Protein AF-A0A7W8M8R1-F1 (afdb_monomer)

Structure (mmCIF, N/CA/C/O backbone):
data_AF-A0A7W8M8R1-F1
#
_entry.id   AF-A0A7W8M8R1-F1
#
loop_
_atom_site.group_PDB
_atom_site.id
_atom_site.type_symbol
_atom_site.label_atom_id
_atom_site.label_alt_id
_atom_site.label_comp_id
_atom_site.label_asym_id
_atom_site.label_entity_id
_atom_site.label_seq_id
_atom_site.pdbx_PDB_ins_code
_atom_site.Cartn_x
_atom_site.Cartn_y
_atom_site.Cartn_z
_atom_site.occupancy
_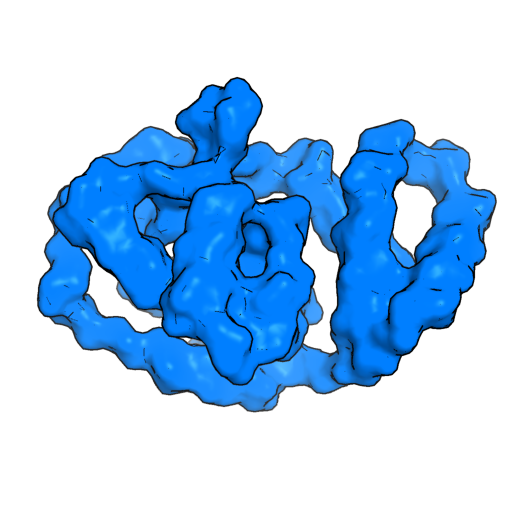atom_site.B_iso_or_equiv
_atom_site.auth_seq_id
_atom_site.auth_comp_id
_atom_site.auth_asym_id
_atom_site.auth_atom_id
_atom_site.pdbx_PDB_model_num
ATOM 1 N N . MET A 1 1 ? -7.120 -23.760 2.988 1.00 29.98 1 MET A N 1
ATOM 2 C CA . MET A 1 1 ? -5.743 -23.387 2.607 1.00 29.98 1 MET A CA 1
ATOM 3 C C . MET A 1 1 ? -5.848 -22.080 1.850 1.00 29.98 1 MET A C 1
ATOM 5 O O . MET A 1 1 ? -6.588 -22.079 0.869 1.00 29.98 1 MET A O 1
ATOM 9 N N . PRO A 1 2 ? -5.226 -20.982 2.303 1.00 41.56 2 PRO A N 1
ATOM 10 C CA . PRO A 1 2 ? -5.182 -19.770 1.498 1.00 41.56 2 PRO A CA 1
ATOM 11 C C . PRO A 1 2 ? -4.498 -20.107 0.166 1.00 41.56 2 PRO A C 1
ATOM 13 O O . PRO A 1 2 ? -3.511 -20.847 0.118 1.00 41.56 2 PRO A O 1
ATOM 16 N N . ASN A 1 3 ? -5.117 -19.688 -0.931 1.00 45.72 3 ASN A N 1
ATOM 17 C CA . ASN A 1 3 ? -4.716 -20.089 -2.273 1.00 45.72 3 ASN A CA 1
ATOM 18 C C . ASN A 1 3 ? -3.384 -19.392 -2.585 1.00 45.72 3 ASN A C 1
ATOM 20 O O . ASN A 1 3 ? -3.338 -18.167 -2.566 1.00 45.72 3 ASN A O 1
ATOM 24 N N . GLN A 1 4 ? -2.309 -20.119 -2.916 1.00 48.69 4 GLN A N 1
ATOM 25 C CA . GLN A 1 4 ? -1.002 -19.521 -3.272 1.00 48.69 4 GLN A CA 1
ATOM 26 C C . GLN A 1 4 ? -1.098 -18.452 -4.386 1.00 48.69 4 GLN A C 1
ATOM 28 O O . GLN A 1 4 ? -0.257 -17.561 -4.481 1.00 48.69 4 GLN A O 1
ATOM 33 N N . VAL A 1 5 ? -2.166 -18.501 -5.188 1.00 56.94 5 VAL A N 1
ATOM 34 C CA . VAL A 1 5 ? -2.516 -17.511 -6.217 1.00 56.94 5 VAL A CA 1
ATOM 35 C C . VAL A 1 5 ? -2.778 -16.109 -5.635 1.00 56.94 5 VAL A C 1
ATOM 37 O O . VAL A 1 5 ? -2.503 -15.119 -6.304 1.00 56.94 5 VAL A O 1
ATOM 40 N N . GLN A 1 6 ? -3.255 -15.989 -4.389 1.00 63.81 6 GLN A N 1
ATOM 41 C CA . GLN A 1 6 ? -3.570 -14.693 -3.762 1.00 63.81 6 GLN A CA 1
ATOM 42 C C . GLN A 1 6 ? -2.326 -13.839 -3.471 1.00 63.81 6 GLN A C 1
ATOM 44 O O . GLN A 1 6 ? -2.425 -12.617 -3.445 1.00 63.81 6 GLN A O 1
ATOM 49 N N . TYR A 1 7 ? -1.148 -14.454 -3.328 1.00 72.69 7 TYR A N 1
ATOM 50 C CA . TYR A 1 7 ? 0.078 -13.769 -2.897 1.00 72.69 7 TYR A CA 1
ATOM 51 C C . TYR A 1 7 ? 1.098 -13.538 -4.019 1.00 72.69 7 TYR A C 1
ATOM 53 O O . TYR A 1 7 ? 2.191 -13.040 -3.766 1.00 72.69 7 TYR A O 1
ATOM 61 N N . THR A 1 8 ? 0.773 -13.885 -5.271 1.00 75.25 8 THR A N 1
ATOM 62 C CA . THR A 1 8 ? 1.735 -13.867 -6.396 1.00 75.25 8 THR A CA 1
ATOM 63 C C . THR A 1 8 ? 2.380 -12.489 -6.630 1.00 75.25 8 THR A C 1
ATOM 65 O O . THR A 1 8 ? 3.555 -12.398 -7.003 1.00 75.25 8 THR A O 1
ATOM 68 N N . ASN A 1 9 ? 1.635 -11.417 -6.346 1.00 84.69 9 ASN A N 1
ATOM 69 C CA . ASN A 1 9 ? 2.072 -10.032 -6.539 1.00 84.69 9 ASN A CA 1
ATOM 70 C C . ASN A 1 9 ? 2.445 -9.317 -5.231 1.00 84.69 9 ASN A C 1
ATOM 72 O O . ASN A 1 9 ? 2.708 -8.118 -5.255 1.00 84.69 9 ASN A O 1
ATOM 76 N N . VAL A 1 10 ? 2.471 -10.031 -4.102 1.00 89.19 10 VAL A N 1
ATOM 77 C CA . VAL A 1 10 ? 2.831 -9.460 -2.800 1.00 89.19 10 VAL A CA 1
ATOM 78 C C . VAL A 1 10 ? 4.343 -9.504 -2.628 1.00 89.19 10 VAL A C 1
ATOM 80 O O . VAL A 1 10 ? 4.969 -10.553 -2.799 1.00 89.19 10 VAL A O 1
ATOM 83 N N . THR A 1 11 ? 4.941 -8.369 -2.272 1.00 90.81 11 THR A N 1
ATOM 84 C CA . THR A 1 11 ? 6.369 -8.285 -1.944 1.00 90.81 11 THR A CA 1
ATOM 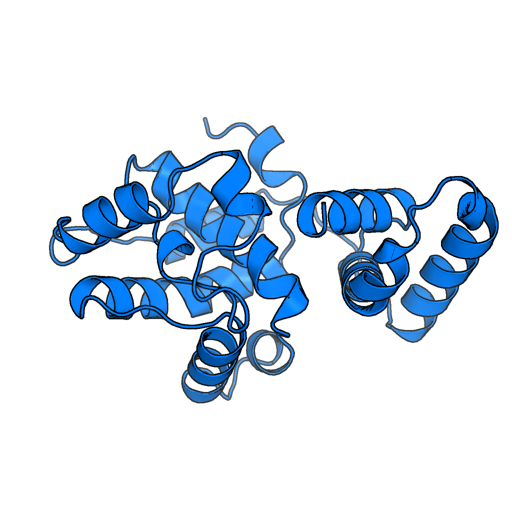85 C C . THR A 1 11 ? 6.596 -8.169 -0.445 1.00 90.81 11 THR A C 1
ATOM 87 O O . THR A 1 11 ? 5.694 -7.856 0.331 1.00 90.81 11 THR A O 1
ATOM 90 N N . LEU A 1 12 ? 7.844 -8.377 -0.018 1.00 90.06 12 LEU A N 1
ATOM 91 C CA . LEU A 1 12 ? 8.229 -8.176 1.379 1.00 90.06 12 LEU A CA 1
ATOM 92 C C . LEU A 1 12 ? 7.957 -6.734 1.844 1.00 90.06 12 LEU A C 1
ATOM 94 O O . LEU A 1 12 ? 7.547 -6.518 2.981 1.00 90.06 12 LEU A O 1
ATOM 98 N N . VAL A 1 13 ? 8.149 -5.751 0.958 1.00 90.75 13 VAL A N 1
ATOM 99 C CA . VAL A 1 13 ? 7.879 -4.336 1.254 1.00 90.75 13 VAL A CA 1
ATOM 100 C C . VAL A 1 13 ? 6.389 -4.108 1.501 1.00 90.75 13 VAL A C 1
ATOM 102 O O . VAL A 1 13 ? 6.043 -3.370 2.426 1.00 90.75 13 VAL A O 1
ATOM 105 N N . ASP A 1 14 ? 5.511 -4.764 0.735 1.00 91.81 14 ASP A N 1
ATOM 106 C CA . ASP A 1 14 ? 4.065 -4.678 0.953 1.00 91.81 14 ASP A CA 1
ATOM 107 C C . ASP A 1 14 ? 3.680 -5.170 2.342 1.00 91.81 14 ASP A C 1
ATOM 109 O O . ASP A 1 14 ? 2.991 -4.467 3.077 1.00 91.81 14 ASP A O 1
ATOM 113 N N . VAL A 1 15 ? 4.183 -6.344 2.724 1.00 92.38 15 VAL A N 1
ATOM 114 C CA . VAL A 1 15 ? 3.891 -6.963 4.021 1.00 92.38 15 VAL A CA 1
ATOM 115 C C . VAL A 1 15 ? 4.404 -6.097 5.175 1.00 92.38 15 VAL A C 1
ATOM 117 O O . VAL A 1 15 ? 3.679 -5.829 6.136 1.00 92.38 15 VAL A O 1
ATOM 120 N N . GLN A 1 16 ? 5.627 -5.578 5.056 1.00 92.00 16 GLN A N 1
ATOM 121 C CA . GLN A 1 16 ? 6.226 -4.717 6.075 1.00 92.00 16 GLN A CA 1
ATOM 122 C C . GLN A 1 16 ? 5.469 -3.397 6.243 1.00 92.00 16 GLN A C 1
ATOM 124 O O . GLN A 1 16 ? 5.284 -2.937 7.372 1.00 92.00 16 GLN A O 1
ATOM 129 N N . LEU A 1 17 ? 4.998 -2.789 5.154 1.00 93.38 17 LEU A N 1
ATOM 130 C CA . LEU A 1 17 ? 4.216 -1.554 5.225 1.00 93.38 17 LEU A CA 1
ATOM 131 C C . LEU A 1 17 ? 2.791 -1.804 5.707 1.00 93.38 17 LEU A C 1
ATOM 133 O O . LEU A 1 17 ? 2.299 -1.038 6.533 1.00 93.38 17 LEU A O 1
ATOM 137 N N . ALA A 1 18 ? 2.167 -2.906 5.300 1.00 93.44 18 ALA A N 1
ATOM 138 C CA . ALA A 1 18 ? 0.878 -3.327 5.831 1.00 93.44 18 ALA A CA 1
ATOM 139 C C . ALA A 1 18 ? 0.931 -3.525 7.355 1.00 93.44 18 ALA A C 1
ATOM 141 O O . ALA A 1 18 ? 0.020 -3.080 8.048 1.00 93.44 18 ALA A O 1
ATOM 142 N N . SER A 1 19 ? 2.031 -4.075 7.893 1.00 93.50 19 SER A N 1
ATOM 143 C CA . SER A 1 19 ? 2.247 -4.192 9.349 1.00 93.50 19 SER A CA 1
ATOM 144 C C . SER A 1 19 ? 2.270 -2.847 10.077 1.00 93.50 19 SER A C 1
ATOM 146 O O . SER A 1 19 ? 1.857 -2.762 11.230 1.00 93.50 19 SER A O 1
ATOM 148 N N . ALA A 1 20 ? 2.720 -1.784 9.408 1.00 94.44 20 ALA A N 1
ATOM 149 C CA . ALA A 1 20 ? 2.712 -0.433 9.956 1.00 94.44 20 ALA A CA 1
ATOM 150 C C . ALA A 1 20 ? 1.352 0.260 9.772 1.00 94.44 20 ALA A C 1
ATOM 152 O O . ALA A 1 20 ? 0.950 1.061 10.609 1.00 94.44 20 ALA A O 1
ATOM 153 N N . TYR A 1 21 ? 0.634 -0.026 8.685 1.00 95.00 21 TYR A N 1
ATOM 154 C CA . TYR A 1 21 ? -0.649 0.614 8.394 1.00 95.00 21 TYR A CA 1
ATOM 155 C C . TYR A 1 21 ? -1.814 -0.008 9.154 1.00 95.00 21 TYR A C 1
ATOM 157 O O . TYR A 1 21 ?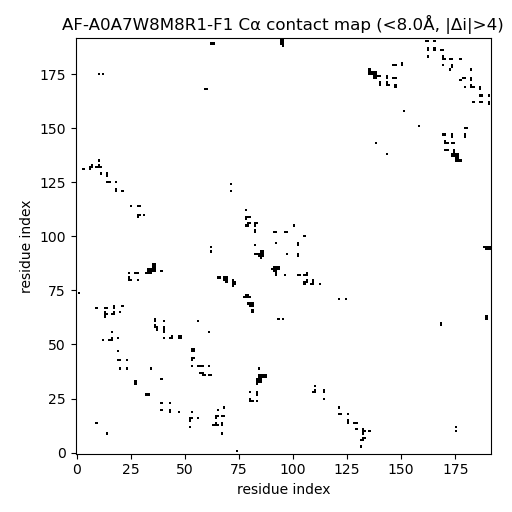 -2.707 0.722 9.572 1.00 95.00 21 TYR A O 1
ATOM 165 N N . TYR A 1 22 ? -1.811 -1.322 9.372 1.00 94.38 22 TYR A N 1
ATOM 166 C CA . TYR A 1 22 ? -2.936 -2.021 9.988 1.00 94.38 22 TYR A CA 1
ATOM 167 C C . TYR A 1 22 ? -3.348 -1.445 11.359 1.00 94.38 22 TYR A C 1
ATOM 169 O O . TYR A 1 22 ? -4.523 -1.100 11.511 1.00 94.38 22 TYR A O 1
ATOM 177 N N . PRO A 1 23 ? -2.436 -1.220 12.330 1.00 93.25 23 PRO A N 1
ATOM 178 C CA . PRO A 1 23 ? -2.812 -0.620 13.614 1.00 93.25 23 PRO A CA 1
ATOM 179 C C . PRO A 1 23 ? -3.398 0.791 13.469 1.00 93.25 23 PRO A C 1
ATOM 181 O O . PRO A 1 23 ? -4.326 1.156 14.190 1.00 93.25 23 PRO A O 1
ATOM 184 N N . LEU A 1 24 ? -2.897 1.571 12.506 1.00 95.12 24 LEU A N 1
ATOM 185 C CA . LEU A 1 24 ? -3.407 2.912 12.219 1.00 95.12 24 LEU A CA 1
ATOM 186 C C . LEU A 1 24 ? -4.823 2.855 11.641 1.00 95.12 24 LEU A C 1
ATOM 188 O O . LEU A 1 24 ? -5.662 3.667 12.010 1.00 95.12 24 LEU A O 1
ATOM 192 N N . LEU A 1 25 ? -5.109 1.892 10.764 1.00 95.44 25 LEU A N 1
ATOM 193 C CA . LEU A 1 25 ? -6.444 1.701 10.194 1.00 95.44 25 LEU A CA 1
ATOM 194 C C . LEU A 1 25 ? -7.463 1.270 11.255 1.00 95.44 25 LEU A C 1
ATOM 196 O O . LEU A 1 25 ? -8.585 1.768 11.252 1.00 95.44 25 LEU A O 1
ATOM 200 N N . ILE A 1 26 ? -7.068 0.403 12.190 1.00 94.50 26 ILE A N 1
ATOM 201 C CA . ILE A 1 26 ? -7.907 0.027 13.337 1.00 94.50 26 ILE A CA 1
ATOM 202 C C . ILE A 1 26 ? -8.247 1.253 14.188 1.00 94.50 26 ILE A C 1
ATOM 204 O O . ILE A 1 26 ? -9.398 1.435 14.586 1.00 94.50 26 ILE A O 1
ATOM 208 N N . ASP A 1 27 ? -7.260 2.109 14.456 1.00 94.12 27 ASP A N 1
ATOM 209 C CA . ASP A 1 27 ? -7.479 3.362 15.175 1.00 94.12 27 ASP A CA 1
ATOM 210 C C . ASP A 1 27 ? -8.452 4.291 14.430 1.00 94.12 27 ASP A C 1
ATOM 212 O O . ASP A 1 27 ? -9.387 4.817 15.034 1.00 94.12 27 ASP A O 1
ATOM 216 N N . LEU A 1 28 ? -8.297 4.437 13.110 1.00 95.88 28 LEU A N 1
ATOM 217 C CA . LEU A 1 28 ? -9.222 5.220 12.286 1.00 95.88 28 LEU A CA 1
ATOM 218 C C . LEU A 1 28 ? -10.649 4.669 12.326 1.00 95.88 28 LEU A C 1
ATOM 220 O O . LEU A 1 28 ? -11.594 5.449 12.442 1.00 95.88 28 LEU A O 1
ATOM 224 N N . ALA A 1 29 ? -10.808 3.346 12.269 1.00 95.75 29 ALA A N 1
ATOM 225 C CA . ALA A 1 29 ? -12.110 2.697 12.325 1.00 95.75 29 ALA A CA 1
ATOM 226 C C . ALA A 1 29 ? -12.818 2.966 13.661 1.00 95.75 29 ALA A C 1
ATOM 228 O O . ALA A 1 29 ? -13.980 3.374 13.676 1.00 95.75 29 ALA A O 1
ATOM 229 N N . LYS A 1 30 ? -12.090 2.837 14.780 1.00 93.69 30 LYS A N 1
ATOM 230 C CA . LYS A 1 30 ? -12.605 3.113 16.134 1.00 93.69 30 LYS A CA 1
ATOM 231 C C . LYS A 1 30 ? -13.062 4.561 16.313 1.00 93.69 30 LYS A C 1
ATOM 233 O O . LYS A 1 30 ? -14.053 4.805 16.996 1.00 93.69 30 LYS A O 1
ATOM 238 N N . HIS A 1 31 ? -12.370 5.509 15.684 1.00 94.94 31 HIS A N 1
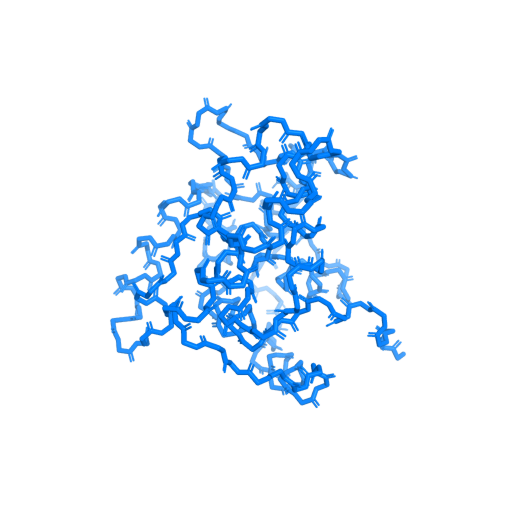ATOM 239 C CA . HIS A 1 31 ? -12.678 6.939 15.779 1.00 94.94 31 HIS A CA 1
ATOM 240 C C . HIS A 1 31 ? -13.536 7.473 14.623 1.00 94.94 31 HIS A C 1
ATOM 242 O O . HIS A 1 31 ? -13.823 8.666 14.572 1.00 94.94 31 HIS A O 1
ATOM 248 N N . LYS A 1 32 ? -13.970 6.603 13.705 1.00 95.19 32 LYS A N 1
ATOM 249 C CA . LYS A 1 32 ? -14.790 6.950 12.536 1.00 95.19 32 LYS A CA 1
ATOM 250 C C . LYS A 1 32 ? -14.172 8.028 11.637 1.00 95.19 32 LYS A C 1
ATOM 252 O O . LYS A 1 32 ? -14.848 8.948 11.174 1.00 95.19 32 LYS A O 1
ATOM 257 N N . HIS A 1 33 ? -12.871 7.911 11.384 1.00 95.19 33 HIS A N 1
ATOM 258 C CA . HIS A 1 33 ? -12.113 8.846 10.555 1.00 95.19 33 HIS A CA 1
ATOM 259 C C . HIS A 1 33 ? -11.623 8.211 9.253 1.00 95.19 33 HIS A C 1
ATOM 261 O O . HIS A 1 33 ? -11.407 7.007 9.159 1.00 95.19 33 HIS A O 1
ATOM 267 N N . CYS A 1 34 ? -11.430 9.055 8.242 1.00 95.31 34 CYS A N 1
ATOM 268 C CA . CYS A 1 34 ? -10.769 8.707 6.987 1.00 95.31 34 CYS A CA 1
ATOM 269 C C . CYS A 1 34 ? -9.480 9.512 6.861 1.00 95.31 34 CYS A C 1
ATOM 271 O O . CYS A 1 34 ? -9.409 10.635 7.362 1.00 95.31 34 CYS A O 1
ATOM 273 N N . LEU A 1 35 ? -8.496 8.961 6.157 1.00 95.88 35 LEU A N 1
ATOM 274 C CA . LEU A 1 35 ? -7.273 9.670 5.788 1.00 95.88 35 LEU A CA 1
ATOM 275 C C . LEU A 1 35 ? -7.055 9.589 4.287 1.00 95.88 35 LEU A C 1
ATOM 277 O O . LEU A 1 35 ? -7.452 8.633 3.626 1.00 95.88 35 LEU A O 1
ATOM 281 N N . THR A 1 36 ? -6.352 10.567 3.742 1.00 94.38 36 THR A N 1
ATOM 282 C CA . THR A 1 36 ? -5.790 10.441 2.404 1.00 94.38 36 THR A CA 1
ATOM 283 C C . THR A 1 36 ? -4.586 9.500 2.394 1.00 94.38 36 THR A C 1
ATOM 285 O O . THR A 1 36 ? -3.920 9.302 3.413 1.00 94.38 36 THR A O 1
ATOM 288 N N . TYR A 1 37 ? -4.238 8.957 1.224 1.00 91.31 37 TYR A N 1
ATOM 289 C CA . TYR A 1 37 ? -3.017 8.150 1.062 1.00 91.31 37 TYR A CA 1
ATOM 290 C C . TYR A 1 37 ? -1.750 8.864 1.568 1.00 91.31 37 TYR A C 1
ATOM 292 O O . TYR A 1 37 ? -0.878 8.229 2.160 1.00 91.31 37 TYR A O 1
ATOM 300 N N . GLY A 1 38 ? -1.650 10.181 1.351 1.00 92.50 38 GLY A N 1
ATOM 301 C CA . GLY A 1 38 ? -0.535 10.992 1.845 1.00 92.50 38 GLY A CA 1
ATOM 302 C C . GLY A 1 38 ? -0.519 11.095 3.369 1.00 92.50 38 GLY A C 1
ATOM 303 O O . GLY A 1 38 ? 0.512 10.848 3.987 1.00 92.50 38 GLY A O 1
ATOM 304 N N . GLU A 1 39 ? -1.671 11.374 3.980 1.00 95.50 39 GLU A N 1
ATOM 305 C CA . GLU A 1 39 ? -1.797 11.485 5.439 1.00 95.50 39 GLU A CA 1
ATOM 306 C C . GLU A 1 39 ? -1.521 10.156 6.150 1.00 95.50 39 GLU A C 1
ATOM 308 O O . GLU A 1 39 ? -0.883 10.152 7.202 1.00 95.50 39 GLU A O 1
ATOM 313 N N . LEU A 1 40 ? -1.931 9.019 5.571 1.00 95.88 40 LEU A N 1
ATOM 314 C CA . LEU A 1 40 ? -1.583 7.700 6.105 1.00 95.88 40 LEU A CA 1
ATOM 315 C C . LEU A 1 40 ? -0.062 7.494 6.127 1.00 95.88 40 LEU A C 1
ATOM 317 O O . LEU A 1 40 ? 0.486 7.060 7.141 1.00 95.88 40 LEU A O 1
ATOM 321 N N . VAL A 1 41 ? 0.627 7.824 5.028 1.00 94.12 41 VAL A N 1
ATOM 322 C CA . VAL A 1 41 ? 2.092 7.714 4.943 1.00 94.12 41 VAL A CA 1
ATOM 323 C C . VAL A 1 41 ? 2.761 8.634 5.960 1.00 94.12 41 VAL A C 1
ATOM 325 O O . VAL A 1 41 ? 3.656 8.197 6.680 1.00 94.12 41 VAL A O 1
ATOM 328 N N . GLU A 1 42 ? 2.325 9.888 6.067 1.00 95.56 42 GLU A N 1
ATOM 329 C CA . GLU A 1 42 ? 2.865 10.835 7.046 1.00 95.56 42 GLU A CA 1
ATOM 330 C C . GLU A 1 42 ? 2.665 10.356 8.485 1.00 95.56 42 GLU A C 1
ATOM 332 O O . GLU A 1 42 ? 3.595 10.421 9.292 1.00 95.56 42 GLU A O 1
ATOM 337 N N . ARG A 1 43 ? 1.473 9.844 8.806 1.00 96.19 43 ARG A N 1
ATOM 338 C CA . ARG A 1 43 ? 1.165 9.301 10.130 1.00 96.19 43 ARG A CA 1
ATOM 339 C C . ARG A 1 43 ? 2.040 8.091 10.444 1.00 96.19 43 ARG A C 1
ATOM 341 O O . ARG A 1 43 ? 2.652 8.056 11.506 1.00 96.19 43 ARG A O 1
ATOM 348 N N . ALA A 1 44 ? 2.178 7.156 9.507 1.00 95.81 44 ALA A N 1
ATOM 349 C CA . ALA A 1 44 ? 3.040 5.991 9.681 1.00 95.81 44 ALA A CA 1
ATOM 350 C C . ALA A 1 44 ? 4.514 6.376 9.866 1.00 95.81 44 ALA A C 1
ATOM 352 O O . ALA A 1 44 ? 5.194 5.812 10.718 1.00 95.81 44 ALA A O 1
ATOM 353 N N . ARG A 1 45 ? 5.017 7.366 9.119 1.00 95.94 45 ARG A N 1
ATOM 354 C CA . ARG A 1 45 ? 6.394 7.854 9.284 1.00 95.94 45 ARG A CA 1
ATOM 355 C C . ARG A 1 45 ? 6.643 8.471 10.657 1.00 95.94 45 ARG A C 1
ATOM 357 O O . ARG A 1 45 ? 7.734 8.297 11.192 1.00 95.94 45 ARG A O 1
ATOM 364 N N . LYS A 1 46 ? 5.660 9.182 11.212 1.00 96.56 46 LYS A N 1
ATOM 365 C CA . LYS A 1 46 ? 5.744 9.752 12.566 1.00 96.56 46 LYS A CA 1
ATOM 366 C C . LYS A 1 46 ? 5.724 8.667 13.642 1.00 96.56 46 LYS A C 1
ATOM 368 O O . LYS A 1 46 ? 6.498 8.760 14.584 1.00 96.56 46 LYS A O 1
ATOM 373 N N . GLU A 1 47 ? 4.875 7.655 13.478 1.00 96.50 47 GLU A N 1
ATOM 374 C CA . GLU A 1 47 ? 4.734 6.551 14.438 1.00 96.50 47 GLU A CA 1
ATOM 375 C C . GLU A 1 47 ? 5.942 5.600 14.425 1.00 96.50 47 GLU A C 1
ATOM 377 O O . GLU A 1 47 ? 6.341 5.067 15.456 1.00 96.50 47 GLU A O 1
ATOM 382 N N . TYR A 1 48 ? 6.560 5.404 13.255 1.00 95.38 48 TYR A N 1
ATOM 383 C CA . TYR A 1 48 ? 7.657 4.455 13.062 1.00 95.38 48 TYR A CA 1
ATOM 384 C C . TYR A 1 48 ? 8.927 5.131 12.503 1.00 95.38 48 TYR A C 1
ATOM 386 O O . TYR A 1 48 ? 9.347 4.817 11.379 1.00 95.38 48 TYR A O 1
ATOM 394 N N . PRO A 1 49 ? 9.577 6.040 13.262 1.00 95.12 49 PRO A N 1
ATOM 395 C CA . PRO A 1 49 ? 10.773 6.758 12.807 1.00 95.12 49 PRO A CA 1
ATOM 396 C C . PRO A 1 49 ? 11.944 5.814 12.496 1.00 95.12 49 PRO A C 1
ATOM 398 O O . PRO A 1 49 ? 12.661 6.014 11.518 1.00 95.12 49 PRO A O 1
ATOM 401 N N . ASP A 1 50 ? 12.069 4.724 13.256 1.00 95.00 50 ASP A N 1
ATOM 402 C CA . ASP A 1 50 ? 13.190 3.782 13.164 1.00 95.00 50 ASP A CA 1
ATOM 403 C C . ASP A 1 50 ? 12.988 2.667 12.126 1.00 95.00 50 ASP A C 1
ATOM 405 O O . ASP A 1 50 ? 13.793 1.740 12.048 1.00 95.00 50 ASP A O 1
ATOM 409 N N . ARG A 1 51 ? 11.914 2.714 11.321 1.00 93.25 51 ARG A N 1
ATOM 410 C CA . ARG A 1 51 ? 11.640 1.723 10.265 1.00 93.25 51 ARG A CA 1
ATOM 411 C C . ARG A 1 51 ? 11.974 2.305 8.884 1.00 93.25 51 ARG A C 1
ATOM 413 O O . ARG A 1 51 ? 11.129 2.987 8.300 1.00 93.25 51 ARG A O 1
ATOM 420 N N . PRO A 1 52 ? 13.147 1.999 8.285 1.00 92.19 52 PRO A N 1
ATOM 421 C CA . PRO A 1 52 ? 13.571 2.609 7.021 1.00 92.19 52 PRO A CA 1
ATOM 422 C C . PRO A 1 52 ? 12.596 2.391 5.860 1.00 92.19 52 PRO A C 1
ATOM 424 O O . PRO A 1 52 ? 12.469 3.249 4.992 1.00 92.19 52 PRO A O 1
ATOM 427 N N . VAL A 1 53 ? 11.902 1.251 5.842 1.00 90.12 53 VAL A N 1
ATOM 428 C CA . VAL A 1 53 ? 10.903 0.925 4.814 1.00 90.12 53 VAL A CA 1
ATOM 429 C C . VAL A 1 53 ? 9.696 1.864 4.901 1.00 90.12 53 VAL A C 1
ATOM 431 O O . VAL A 1 53 ? 9.253 2.376 3.877 1.00 90.12 53 VAL A O 1
ATOM 434 N N . VAL A 1 54 ? 9.233 2.191 6.114 1.00 92.62 54 VAL A N 1
ATOM 435 C CA . VAL A 1 54 ? 8.152 3.167 6.342 1.00 92.62 54 VAL A CA 1
ATOM 436 C C . VAL A 1 54 ? 8.594 4.575 5.942 1.00 92.62 54 VAL A C 1
ATOM 438 O O . VAL A 1 54 ? 7.857 5.292 5.266 1.00 92.62 54 VAL A O 1
ATOM 441 N N . GLN A 1 55 ? 9.829 4.954 6.279 1.00 93.62 55 GLN A N 1
ATOM 442 C CA . GLN A 1 55 ? 10.379 6.268 5.923 1.00 93.62 55 GLN A CA 1
ATOM 443 C C . GLN A 1 55 ? 10.506 6.482 4.410 1.00 93.62 55 GLN A C 1
ATOM 445 O O . GLN A 1 55 ? 10.368 7.605 3.931 1.00 93.62 55 GLN A O 1
ATOM 450 N N . LYS A 1 56 ? 10.709 5.407 3.644 1.00 88.94 56 LYS A N 1
ATOM 451 C CA . LYS A 1 56 ? 10.794 5.451 2.178 1.00 88.94 56 LYS A CA 1
ATOM 452 C C . LYS A 1 56 ? 9.443 5.325 1.470 1.00 88.94 56 LYS A C 1
ATOM 454 O O . LYS A 1 56 ? 9.389 5.565 0.271 1.00 88.94 56 LYS A O 1
ATOM 459 N N . ALA A 1 57 ? 8.365 4.983 2.179 1.00 86.31 57 ALA A N 1
ATOM 460 C CA . ALA A 1 57 ? 7.053 4.767 1.570 1.00 86.31 57 ALA A CA 1
ATOM 461 C C . ALA A 1 57 ? 6.525 6.031 0.878 1.00 86.31 57 ALA A C 1
ATOM 463 O O . ALA A 1 57 ? 6.616 7.120 1.439 1.00 86.31 57 ALA A O 1
ATOM 464 N N . ILE A 1 58 ? 5.931 5.892 -0.305 1.00 80.50 58 ILE A N 1
ATOM 465 C CA . ILE A 1 58 ? 5.302 6.987 -1.059 1.00 80.50 58 ILE A CA 1
ATOM 466 C C . ILE A 1 58 ? 3.813 6.710 -1.266 1.00 80.50 58 ILE A C 1
ATOM 468 O O . ILE A 1 58 ? 3.405 5.555 -1.368 1.00 80.50 58 ILE A O 1
ATOM 472 N N . ALA A 1 59 ? 3.008 7.771 -1.370 1.00 79.75 59 ALA A N 1
ATOM 473 C CA . ALA A 1 59 ? 1.551 7.665 -1.481 1.00 79.75 59 ALA A CA 1
ATOM 474 C C . ALA A 1 59 ? 1.085 6.876 -2.720 1.00 79.75 59 ALA A C 1
ATOM 476 O O . ALA A 1 59 ? 0.099 6.149 -2.641 1.00 79.75 59 ALA A O 1
ATOM 477 N N . VAL A 1 60 ? 1.807 6.990 -3.841 1.00 72.12 60 VAL A N 1
ATOM 478 C CA . VAL A 1 60 ? 1.435 6.386 -5.136 1.00 72.12 60 VAL A CA 1
ATOM 479 C C . VAL A 1 60 ? 1.343 4.858 -5.055 1.00 72.12 60 VAL A C 1
ATOM 481 O O . VAL A 1 60 ? 0.453 4.260 -5.647 1.00 72.12 60 VAL A O 1
ATOM 484 N N . SER A 1 61 ? 2.208 4.214 -4.273 1.00 76.19 61 SER A N 1
ATOM 485 C CA . SER A 1 61 ? 2.221 2.755 -4.105 1.00 76.19 61 SER A CA 1
ATOM 486 C C . SER A 1 61 ? 1.502 2.264 -2.849 1.00 76.19 61 SER A C 1
ATOM 488 O O . SER A 1 61 ? 1.404 1.057 -2.631 1.00 76.19 61 SER A O 1
ATOM 490 N N . THR A 1 62 ? 0.951 3.171 -2.035 1.00 80.19 62 THR A N 1
ATOM 491 C CA . THR A 1 62 ? 0.186 2.824 -0.828 1.00 80.19 62 THR A CA 1
ATOM 492 C C . THR A 1 62 ? -1.056 1.993 -1.143 1.00 80.19 62 THR A C 1
ATOM 494 O O . THR A 1 62 ? -1.371 1.097 -0.370 1.00 80.19 62 THR A O 1
ATOM 497 N N . GLY A 1 63 ? -1.711 2.206 -2.292 1.00 79.31 63 GLY A N 1
ATOM 498 C CA . GLY A 1 63 ? -2.874 1.413 -2.717 1.00 79.31 63 GLY A CA 1
ATOM 499 C C . GLY A 1 63 ? -2.612 -0.097 -2.716 1.00 79.31 63 GLY A C 1
ATOM 500 O O . GLY A 1 63 ? -3.280 -0.826 -1.993 1.00 79.31 63 GLY A O 1
ATOM 501 N N . ARG A 1 64 ? -1.571 -0.551 -3.424 1.00 81.81 64 ARG A N 1
ATOM 502 C CA . ARG A 1 64 ? -1.175 -1.972 -3.465 1.00 81.81 64 ARG A CA 1
ATOM 503 C C . ARG A 1 64 ? -0.822 -2.525 -2.082 1.00 81.81 64 ARG A C 1
ATOM 505 O O . ARG A 1 64 ? -1.156 -3.652 -1.746 1.00 81.81 64 ARG A O 1
ATOM 512 N N . ARG A 1 65 ? -0.153 -1.728 -1.250 1.00 88.31 65 ARG A N 1
ATOM 513 C CA . ARG A 1 65 ? 0.261 -2.152 0.101 1.00 88.31 65 ARG A CA 1
ATOM 514 C C . ARG A 1 65 ? -0.937 -2.382 1.015 1.00 88.31 65 ARG A C 1
ATOM 516 O O . ARG A 1 65 ? -0.897 -3.245 1.887 1.00 88.31 65 ARG A O 1
ATOM 523 N N . LEU A 1 66 ? -2.012 -1.627 0.798 1.00 90.12 66 LEU A N 1
ATOM 524 C CA . LEU A 1 66 ? -3.281 -1.831 1.482 1.00 90.12 66 LEU A CA 1
ATOM 525 C C . LEU A 1 66 ? -3.970 -3.130 1.048 1.00 90.12 66 LEU A C 1
ATOM 527 O O . LEU A 1 66 ? -4.703 -3.695 1.854 1.00 90.12 66 LEU A O 1
ATOM 531 N N . ASP A 1 67 ? -3.691 -3.678 -0.139 1.00 88.56 67 ASP A N 1
ATOM 532 C CA . ASP A 1 67 ? -4.271 -4.965 -0.545 1.00 88.56 67 ASP A CA 1
ATOM 533 C C . ASP A 1 67 ? -3.850 -6.110 0.388 1.00 88.56 67 ASP A C 1
ATOM 535 O O . ASP A 1 67 ? -4.633 -7.028 0.603 1.00 88.56 67 ASP A O 1
ATOM 539 N N . VAL A 1 68 ? -2.673 -6.046 1.023 1.00 91.25 68 VAL A N 1
ATOM 540 C CA . VAL A 1 68 ? -2.272 -7.022 2.059 1.00 91.25 68 VAL A CA 1
ATOM 541 C C . VAL A 1 68 ? -3.179 -6.936 3.287 1.00 91.25 68 VAL A C 1
ATOM 543 O O . VAL A 1 68 ? -3.552 -7.959 3.860 1.00 91.25 68 VAL A O 1
ATOM 546 N N . VAL A 1 69 ? -3.585 -5.725 3.675 1.00 92.69 69 VAL A N 1
ATOM 547 C CA . VAL A 1 69 ? -4.571 -5.537 4.746 1.00 92.69 69 VAL A CA 1
ATOM 548 C C . VAL A 1 69 ? -5.933 -6.078 4.311 1.00 92.69 69 VAL A C 1
ATOM 550 O O . VAL A 1 69 ? -6.565 -6.796 5.082 1.00 92.69 69 VAL A O 1
ATOM 553 N N . ARG A 1 70 ? -6.349 -5.813 3.065 1.00 91.31 70 ARG A N 1
ATOM 554 C CA . ARG A 1 70 ? -7.593 -6.363 2.506 1.00 91.31 70 ARG A CA 1
ATOM 555 C C . ARG A 1 70 ? -7.576 -7.891 2.469 1.00 91.31 70 ARG A C 1
ATOM 557 O O . ARG A 1 70 ? -8.590 -8.511 2.771 1.00 91.31 70 ARG A O 1
ATOM 564 N N . MET A 1 71 ? -6.449 -8.512 2.120 1.00 90.56 71 MET A N 1
ATOM 565 C CA . MET A 1 71 ? -6.292 -9.970 2.154 1.00 90.56 71 MET A CA 1
ATOM 566 C C . MET A 1 71 ? -6.555 -10.503 3.562 1.00 90.56 71 MET A C 1
ATOM 568 O O . MET A 1 71 ? -7.392 -11.387 3.733 1.00 90.56 71 MET A O 1
ATOM 572 N N . PHE A 1 72 ? -5.921 -9.906 4.573 1.00 91.38 72 PHE A N 1
ATOM 573 C CA . PHE A 1 72 ? -6.123 -10.291 5.968 1.00 91.38 72 PHE A CA 1
ATOM 574 C C . PHE A 1 72 ? -7.583 -10.170 6.419 1.00 91.38 72 PHE A C 1
ATOM 576 O O . PHE A 1 72 ? -8.092 -11.094 7.063 1.00 91.38 72 PHE A O 1
ATOM 583 N N . THR A 1 73 ? -8.244 -9.046 6.111 1.00 91.38 73 THR A N 1
ATOM 584 C CA . THR A 1 73 ? -9.638 -8.817 6.515 1.00 91.38 73 THR A CA 1
ATOM 585 C C . THR A 1 73 ? -10.581 -9.757 5.775 1.00 91.38 73 THR A C 1
ATOM 587 O O . THR A 1 73 ? -11.430 -10.376 6.407 1.00 91.38 73 THR A O 1
ATOM 590 N N . THR A 1 74 ? -10.371 -9.965 4.474 1.00 89.94 74 THR A N 1
ATOM 591 C CA . THR A 1 74 ? -11.187 -10.869 3.648 1.00 89.94 74 THR A CA 1
ATOM 592 C C . THR A 1 74 ? -11.094 -12.319 4.125 1.00 89.94 74 THR A C 1
ATOM 594 O O . THR A 1 74 ? -12.118 -12.979 4.261 1.00 89.94 74 THR A O 1
ATOM 597 N N . GLU A 1 75 ? -9.893 -12.819 4.442 1.00 88.69 75 GLU A N 1
ATOM 598 C CA . GLU A 1 75 ? -9.697 -14.185 4.963 1.00 88.69 75 GLU A CA 1
ATOM 599 C C . GLU A 1 75 ? -10.427 -14.455 6.287 1.00 88.69 75 GLU A C 1
ATOM 601 O O . GLU A 1 75 ? -10.626 -15.611 6.660 1.00 88.69 75 GLU A O 1
ATOM 606 N N . ARG A 1 76 ? -10.786 -13.395 7.014 1.00 88.94 76 ARG A N 1
ATOM 607 C CA . ARG A 1 76 ? -11.438 -13.449 8.328 1.00 88.94 76 ARG A CA 1
ATOM 608 C C . ARG A 1 76 ? -12.867 -12.920 8.298 1.00 88.94 76 ARG A C 1
ATOM 610 O O . ARG A 1 76 ? -13.444 -12.737 9.363 1.00 88.94 76 ARG A O 1
ATOM 617 N N . GLU A 1 77 ? -13.403 -12.654 7.105 1.00 90.25 77 GLU A N 1
ATOM 618 C CA . GLU A 1 77 ? -14.742 -12.086 6.910 1.00 90.25 77 GLU A CA 1
ATOM 619 C C . GLU A 1 77 ? -14.944 -10.774 7.698 1.00 90.25 77 GLU A C 1
ATOM 621 O O . GLU A 1 77 ? -16.027 -10.475 8.197 1.00 90.25 77 GLU A O 1
ATOM 626 N N . LEU A 1 78 ? -13.872 -9.987 7.829 1.00 91.88 78 LEU A N 1
ATOM 627 C CA . LEU A 1 78 ? -13.878 -8.685 8.490 1.00 91.88 78 LEU A CA 1
ATOM 628 C C . LEU A 1 78 ? -14.164 -7.566 7.477 1.00 91.88 78 LEU A C 1
ATOM 630 O O . LEU A 1 78 ? -13.735 -7.672 6.322 1.00 91.88 78 LEU A O 1
ATOM 634 N N . PRO A 1 79 ? -14.789 -6.454 7.910 1.00 94.12 79 PRO A N 1
ATOM 635 C CA . PRO A 1 79 ? -14.979 -5.289 7.054 1.00 94.12 79 PRO A CA 1
ATOM 636 C C . PRO A 1 79 ? -13.656 -4.752 6.496 1.00 94.12 79 PRO A C 1
ATOM 638 O O . PRO A 1 79 ? -12.623 -4.744 7.175 1.00 94.12 79 PRO A O 1
ATOM 641 N N . ASP A 1 80 ? -13.684 -4.277 5.252 1.00 93.06 80 ASP A N 1
ATOM 642 C CA . ASP A 1 80 ? -12.486 -3.810 4.557 1.00 93.06 80 ASP A CA 1
ATOM 643 C C . ASP A 1 80 ? -12.040 -2.421 5.044 1.00 93.06 80 ASP A C 1
ATOM 645 O O . ASP A 1 80 ? -12.488 -1.371 4.567 1.00 93.06 80 ASP A O 1
ATOM 649 N N . LEU A 1 81 ? -11.074 -2.429 5.964 1.00 94.19 81 LEU A N 1
ATOM 650 C CA . LEU A 1 81 ? -10.415 -1.242 6.515 1.00 94.19 81 LEU A CA 1
ATOM 651 C C . LEU A 1 81 ? -9.796 -0.323 5.454 1.00 94.19 81 LEU A C 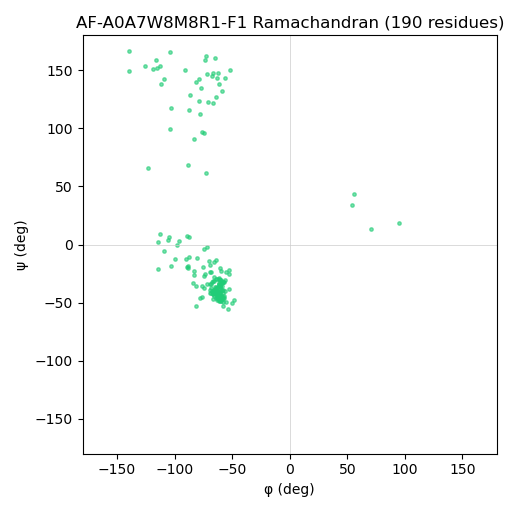1
ATOM 653 O O . LEU A 1 81 ? -9.594 0.864 5.710 1.00 94.19 81 LEU A O 1
ATOM 657 N N . THR A 1 82 ? -9.473 -0.839 4.267 1.00 92.81 82 THR A N 1
ATOM 658 C CA . THR A 1 82 ? -8.852 -0.033 3.209 1.00 92.81 82 THR A CA 1
ATOM 659 C C . THR A 1 82 ? -9.814 1.008 2.628 1.00 92.81 82 THR A C 1
ATOM 661 O O . THR A 1 82 ? -9.355 2.010 2.081 1.00 92.81 82 THR A O 1
ATOM 664 N N . SER A 1 83 ? -11.128 0.850 2.847 1.00 94.44 83 SER A N 1
ATOM 665 C CA . SER A 1 83 ? -12.174 1.833 2.504 1.00 94.44 83 SER A CA 1
ATOM 666 C C . SER A 1 83 ? -12.068 3.169 3.263 1.00 94.44 83 SER A C 1
ATOM 668 O O . SER A 1 83 ? -12.714 4.156 2.891 1.00 94.44 83 SER A O 1
ATOM 670 N N . LEU A 1 84 ? -11.251 3.220 4.323 1.00 95.94 84 LEU A N 1
ATOM 671 C CA . LEU A 1 84 ? -10.963 4.430 5.101 1.00 95.94 84 LEU A CA 1
ATOM 672 C C . LEU A 1 84 ? -9.915 5.333 4.443 1.00 95.94 84 LEU A C 1
ATOM 674 O O . LEU A 1 84 ? -9.707 6.463 4.894 1.00 95.94 84 LEU A O 1
ATOM 678 N N . ILE A 1 85 ? -9.234 4.835 3.406 1.00 94.69 85 ILE A N 1
ATOM 679 C CA . ILE A 1 85 ? -8.170 5.561 2.722 1.00 94.69 85 ILE A CA 1
ATOM 680 C C . ILE A 1 85 ? -8.674 6.110 1.391 1.00 94.69 85 ILE A C 1
ATOM 682 O O . ILE A 1 85 ? -9.038 5.368 0.481 1.00 94.69 85 ILE A O 1
ATOM 686 N N . ILE A 1 86 ? -8.670 7.436 1.277 1.00 93.31 86 ILE A N 1
ATOM 687 C CA . ILE A 1 86 ? -9.284 8.164 0.165 1.00 93.31 86 ILE A CA 1
ATOM 688 C C . ILE A 1 86 ? -8.259 8.943 -0.664 1.00 93.31 86 ILE A C 1
ATOM 690 O O . ILE A 1 86 ? -7.158 9.286 -0.228 1.00 93.31 86 ILE A O 1
ATOM 694 N N . ASN A 1 87 ? -8.621 9.266 -1.899 1.00 88.81 87 ASN A N 1
ATOM 695 C CA . ASN A 1 87 ? -7.868 10.198 -2.720 1.00 88.81 87 ASN A CA 1
ATOM 696 C C . ASN A 1 87 ? -8.134 11.636 -2.279 1.00 88.81 87 ASN A C 1
ATOM 698 O O . ASN A 1 87 ? -9.279 12.054 -2.136 1.00 88.81 87 ASN A O 1
ATOM 702 N N . LYS A 1 88 ? -7.065 12.431 -2.155 1.00 86.62 88 LYS A N 1
ATOM 703 C CA . LYS A 1 88 ? -7.166 13.849 -1.777 1.00 86.62 88 LYS A CA 1
ATOM 704 C C . LYS A 1 88 ? -7.994 14.669 -2.772 1.00 86.62 88 LYS A C 1
ATOM 706 O O . LYS A 1 88 ? -8.695 15.585 -2.365 1.00 86.62 88 LYS A O 1
ATOM 711 N N . GLY A 1 89 ? -7.890 14.354 -4.065 1.00 84.56 89 GLY A N 1
ATOM 712 C CA . GLY A 1 89 ? -8.579 15.094 -5.125 1.00 84.56 89 GLY A CA 1
ATOM 713 C C . GLY A 1 89 ? -10.074 14.784 -5.219 1.00 84.56 89 GLY A C 1
ATOM 714 O O . GLY A 1 89 ? -10.873 15.704 -5.343 1.00 84.56 89 GLY A O 1
ATOM 715 N N . SER A 1 90 ? -10.453 13.504 -5.155 1.00 85.19 90 SER A N 1
ATOM 716 C CA . SER A 1 90 ? -11.855 13.079 -5.281 1.00 85.19 90 SER A CA 1
ATOM 717 C C . SER A 1 90 ? -12.612 13.048 -3.953 1.00 85.19 90 SER A C 1
ATOM 719 O O . SER A 1 90 ? -13.839 13.042 -3.966 1.00 85.19 90 SER A O 1
ATOM 721 N N . GLY A 1 91 ? -11.907 12.991 -2.818 1.00 87.94 91 GLY A N 1
ATOM 722 C CA . GLY A 1 91 ? -12.513 12.763 -1.506 1.00 87.94 91 GLY A CA 1
ATOM 723 C C . GLY A 1 91 ? -13.047 11.340 -1.313 1.00 87.94 91 GLY A C 1
ATOM 724 O O . GLY A 1 91 ? -13.789 11.096 -0.367 1.00 87.94 91 GLY A O 1
ATOM 725 N N . GLU A 1 92 ? -12.686 10.406 -2.198 1.00 90.94 92 GLU A N 1
ATOM 726 C CA . GLU A 1 92 ? -13.205 9.037 -2.194 1.00 90.94 92 GLU A CA 1
ATOM 727 C C . GLU A 1 92 ? -12.115 8.002 -2.506 1.00 90.94 92 GLU A C 1
ATOM 729 O O . GLU A 1 92 ? -11.022 8.355 -2.955 1.00 90.94 92 GLU A O 1
ATOM 734 N N . CYS A 1 93 ? -12.399 6.724 -2.258 1.00 86.25 93 CYS A N 1
ATOM 735 C CA . CYS A 1 93 ? -11.503 5.604 -2.542 1.00 86.25 93 CYS A CA 1
ATOM 736 C C . CYS A 1 93 ? -10.987 5.611 -3.995 1.00 86.25 93 CYS A C 1
ATOM 738 O O . CYS A 1 93 ? -11.649 6.083 -4.922 1.00 86.25 93 CYS A O 1
ATOM 740 N N . GLY A 1 94 ? -9.774 5.086 -4.196 1.00 79.44 94 GLY A N 1
ATOM 741 C CA . GLY A 1 94 ? -9.170 4.963 -5.525 1.00 79.44 94 GLY A CA 1
ATOM 742 C C . GLY A 1 94 ? -9.925 4.014 -6.457 1.00 79.44 94 GLY A C 1
ATOM 743 O O . GLY A 1 94 ? -10.673 3.146 -6.012 1.00 79.44 94 GLY A O 1
ATOM 744 N N . ILE A 1 95 ? -9.678 4.154 -7.762 1.00 77.81 95 ILE A N 1
ATOM 745 C CA . ILE A 1 95 ? -10.362 3.384 -8.811 1.00 77.81 95 ILE A CA 1
ATOM 746 C C . ILE A 1 95 ? -10.191 1.866 -8.661 1.00 77.81 95 ILE A C 1
ATOM 748 O O . ILE A 1 95 ? -11.128 1.111 -8.909 1.00 77.81 95 ILE A O 1
ATOM 752 N N . GLY A 1 96 ? -9.039 1.411 -8.155 1.00 75.94 96 GLY A N 1
ATOM 753 C CA . GLY A 1 96 ? -8.812 -0.002 -7.837 1.00 75.94 96 GLY A CA 1
ATOM 754 C C . GLY A 1 96 ? -9.795 -0.562 -6.801 1.00 75.94 96 GLY A C 1
ATOM 755 O O . GLY A 1 96 ? -10.153 -1.733 -6.875 1.00 75.94 96 GLY A O 1
ATOM 756 N N . PHE A 1 97 ? -10.284 0.273 -5.879 1.00 82.94 97 PHE A N 1
ATOM 757 C CA . PHE A 1 97 ? -11.305 -0.106 -4.900 1.00 82.94 97 PHE A CA 1
ATOM 758 C C . PHE A 1 97 ? -12.709 -0.041 -5.513 1.00 82.94 97 PHE A C 1
ATOM 760 O O . PHE A 1 97 ? -13.464 -1.011 -5.471 1.00 82.94 97 PHE A O 1
ATOM 767 N N . THR A 1 98 ? -13.059 1.100 -6.113 1.00 85.69 98 THR A N 1
ATOM 768 C CA . THR A 1 98 ? -14.437 1.398 -6.547 1.00 85.69 98 THR A CA 1
ATOM 769 C C . THR A 1 98 ? -14.910 0.572 -7.742 1.00 85.69 98 THR A C 1
ATOM 771 O O . THR A 1 98 ? -16.107 0.504 -8.008 1.00 85.69 98 THR A O 1
ATOM 774 N N . ARG A 1 99 ? -13.993 -0.095 -8.451 1.00 83.06 99 ARG A N 1
ATOM 775 C CA . ARG A 1 99 ? -14.319 -1.092 -9.484 1.00 83.06 99 ARG A CA 1
ATOM 776 C C . ARG A 1 99 ? -15.005 -2.339 -8.937 1.00 83.06 99 ARG A C 1
ATOM 778 O O . ARG A 1 99 ? -15.787 -2.953 -9.657 1.00 83.06 99 ARG A O 1
ATOM 785 N N . SER A 1 100 ? -14.682 -2.715 -7.705 1.00 82.62 100 SER A N 1
ATOM 786 C CA . SER A 1 100 ? -15.100 -3.991 -7.117 1.00 82.62 100 SER A CA 1
ATOM 787 C C . SER A 1 100 ? -16.055 -3.815 -5.941 1.00 82.62 100 SER A C 1
ATOM 789 O O . SER A 1 100 ? -16.787 -4.745 -5.613 1.00 82.62 100 SER A O 1
ATOM 791 N N . PHE A 1 101 ? -16.061 -2.639 -5.312 1.00 86.88 101 PHE A N 1
ATOM 792 C CA . PHE A 1 101 ? -16.772 -2.396 -4.062 1.00 86.88 101 PHE A CA 1
ATOM 793 C C . PHE A 1 101 ? -17.452 -1.027 -4.053 1.00 86.88 101 PHE A C 1
ATOM 795 O O . PHE A 1 101 ? -16.935 -0.060 -4.615 1.00 86.88 101 PHE A O 1
ATOM 802 N N . ASP A 1 102 ? -18.578 -0.927 -3.344 1.00 92.00 102 ASP A N 1
ATOM 803 C CA . ASP A 1 102 ? -19.155 0.364 -2.967 1.00 92.00 102 ASP A CA 1
ATOM 804 C C . ASP A 1 102 ? -18.367 0.932 -1.770 1.00 92.00 102 ASP A C 1
ATOM 806 O O . ASP A 1 102 ? -18.435 0.374 -0.669 1.00 92.00 102 ASP A O 1
ATOM 810 N N . PRO A 1 103 ? -17.617 2.037 -1.947 1.00 91.88 103 PRO A N 1
ATOM 811 C CA . PRO A 1 103 ? -16.785 2.593 -0.887 1.00 91.88 103 PRO A CA 1
ATOM 812 C C . PRO A 1 103 ? -17.587 3.129 0.300 1.00 91.88 103 PRO A C 1
ATOM 814 O O . PRO A 1 103 ? -17.076 3.125 1.419 1.00 91.88 103 PRO A O 1
ATOM 817 N N . LYS A 1 104 ? -18.832 3.576 0.094 1.00 92.75 104 LYS A N 1
ATOM 818 C CA . LYS A 1 104 ? -19.661 4.118 1.176 1.00 92.75 104 LYS A CA 1
ATOM 819 C C . LYS A 1 104 ? -20.237 3.001 2.026 1.00 92.75 104 LYS A C 1
ATOM 821 O O . LYS A 1 104 ? -20.151 3.080 3.247 1.00 92.75 104 LYS A O 1
ATOM 826 N N . ALA A 1 105 ? -20.771 1.962 1.385 1.00 94.75 105 ALA A N 1
ATOM 827 C CA . ALA A 1 105 ? -21.288 0.793 2.088 1.00 94.75 105 ALA A CA 1
ATOM 828 C C . ALA A 1 105 ? -20.176 0.093 2.887 1.00 94.75 105 ALA A C 1
ATOM 830 O O . ALA A 1 105 ? -20.328 -0.112 4.089 1.00 94.75 105 ALA A O 1
ATOM 831 N N . ALA A 1 106 ? -19.019 -0.154 2.260 1.00 94.62 106 ALA A N 1
ATOM 832 C CA . ALA A 1 106 ? -17.873 -0.771 2.931 1.00 94.62 106 ALA A CA 1
ATOM 833 C C . ALA A 1 106 ? -17.393 0.049 4.142 1.00 94.62 106 ALA A C 1
ATOM 835 O O . ALA A 1 106 ? -17.067 -0.501 5.193 1.00 94.62 106 ALA A O 1
ATOM 836 N N . ARG A 1 107 ? -17.387 1.382 4.027 1.00 95.75 107 ARG A N 1
ATOM 837 C CA . ARG A 1 107 ? -16.999 2.271 5.126 1.00 95.75 107 ARG A CA 1
ATOM 838 C C . ARG A 1 107 ? -18.010 2.270 6.270 1.00 95.75 107 ARG A C 1
ATOM 840 O O . ARG A 1 107 ? -17.610 2.298 7.432 1.00 95.75 107 ARG A O 1
ATOM 847 N N . GLU A 1 108 ? -19.300 2.234 5.956 1.00 96.25 108 GLU A N 1
ATOM 848 C CA . GLU A 1 108 ? -20.358 2.141 6.965 1.00 96.25 108 GLU A CA 1
ATOM 849 C C . GLU A 1 108 ? -20.256 0.830 7.756 1.00 96.25 108 GLU A C 1
ATOM 851 O O . GLU A 1 108 ? -20.364 0.839 8.984 1.00 96.25 108 GLU A O 1
ATOM 856 N N . GLU A 1 109 ? -19.967 -0.284 7.075 1.00 96.38 109 GLU A N 1
ATOM 857 C CA . GLU A 1 109 ? -19.694 -1.575 7.714 1.00 96.38 109 GLU A CA 1
ATOM 858 C C . GLU A 1 109 ? -18.490 -1.486 8.655 1.00 96.38 109 GLU A C 1
ATOM 860 O O . GLU A 1 109 ? -18.579 -1.894 9.814 1.00 96.38 109 GLU A O 1
ATOM 865 N N . VAL A 1 110 ? -17.387 -0.880 8.198 1.00 96.50 110 VAL A N 1
ATOM 866 C CA . VAL A 1 110 ? -16.202 -0.649 9.034 1.00 96.50 110 VAL A CA 1
ATOM 867 C C . VAL A 1 110 ? -16.552 0.173 10.276 1.00 96.50 110 VAL A C 1
ATOM 869 O O . VAL A 1 110 ? -16.141 -0.190 11.372 1.00 96.50 110 VAL A O 1
ATOM 872 N N . PHE A 1 111 ? -17.318 1.256 10.161 1.00 96.25 111 PHE A N 1
ATOM 873 C CA . PHE A 1 111 ? -17.661 2.103 11.313 1.00 96.25 111 PHE A CA 1
ATOM 874 C C . PHE A 1 111 ? -18.720 1.516 12.250 1.00 96.25 111 PHE A C 1
ATOM 876 O O . PHE A 1 111 ? -18.838 1.973 13.392 1.00 96.25 111 PHE A O 1
ATOM 883 N N . SER A 1 112 ? -19.499 0.548 11.774 1.00 95.56 112 SER A N 1
ATOM 884 C CA . SER A 1 112 ? -20.522 -0.144 12.562 1.00 95.56 112 SER A CA 1
ATOM 885 C C . SER A 1 112 ? -19.977 -1.370 13.293 1.00 95.56 112 SER A C 1
ATOM 887 O O . SER A 1 112 ? -20.588 -1.840 14.252 1.00 95.56 112 SER A O 1
ATOM 889 N N . PHE A 1 113 ? -18.837 -1.893 12.851 1.00 94.81 113 PHE A N 1
ATOM 890 C CA . PHE A 1 113 ? -18.224 -3.089 13.403 1.00 94.81 113 PHE A CA 1
ATOM 891 C C . PHE A 1 113 ? -17.474 -2.825 14.721 1.00 94.81 113 PHE A C 1
ATOM 893 O O . PHE A 1 113 ? -16.811 -1.800 14.895 1.00 94.81 113 PHE A O 1
ATOM 900 N N . ASP A 1 114 ? -17.545 -3.777 15.657 1.00 91.81 114 ASP A N 1
ATOM 901 C CA . ASP A 1 114 ? -16.862 -3.683 16.950 1.00 91.81 114 ASP A CA 1
ATOM 902 C C . ASP A 1 114 ? -15.392 -4.132 16.865 1.00 91.81 114 ASP A C 1
ATOM 904 O O . ASP A 1 114 ? -15.027 -5.286 17.100 1.00 91.81 114 ASP A O 1
ATOM 908 N N . TRP A 1 115 ? -14.514 -3.169 16.588 1.00 90.31 115 TRP A N 1
ATOM 909 C CA . TRP A 1 115 ? -13.061 -3.366 16.546 1.00 90.31 115 TRP A CA 1
ATOM 910 C C . TRP A 1 115 ? -12.402 -3.565 17.920 1.00 90.31 115 TRP A C 1
ATOM 912 O O . TRP A 1 115 ? -11.180 -3.719 17.989 1.00 90.31 115 TRP A O 1
ATOM 922 N N . SER A 1 116 ? -13.149 -3.505 19.027 1.00 85.19 116 SER A N 1
ATOM 923 C CA . SER A 1 116 ? -12.612 -3.813 20.358 1.00 85.19 116 SER A CA 1
ATOM 924 C C . SER A 1 116 ? -12.602 -5.317 20.651 1.00 85.19 116 SER A C 1
ATOM 926 O O . SER A 1 116 ? -11.742 -5.781 21.398 1.00 85.19 116 SER A O 1
ATOM 928 N N . ALA A 1 117 ? -13.502 -6.072 20.014 1.00 71.88 117 ALA A N 1
ATOM 929 C CA . ALA A 1 117 ? -13.699 -7.501 20.244 1.00 71.88 117 ALA A CA 1
ATOM 930 C C . ALA A 1 117 ? -12.837 -8.413 19.351 1.00 71.88 117 ALA A C 1
ATOM 932 O O . ALA A 1 117 ? -12.738 -9.614 19.609 1.00 71.88 117 ALA A O 1
ATOM 933 N N . VAL A 1 118 ? -12.201 -7.878 18.302 1.00 73.25 118 VAL A N 1
ATOM 934 C CA . VAL A 1 118 ? -11.377 -8.688 17.393 1.00 73.25 118 VAL A CA 1
ATOM 935 C C . VAL A 1 118 ? -10.008 -8.967 18.000 1.00 73.25 118 VAL A C 1
ATOM 937 O O . VAL A 1 118 ? -9.228 -8.057 18.278 1.00 73.25 118 VAL A O 1
ATOM 940 N N . THR A 1 119 ? -9.668 -10.251 18.120 1.00 63.06 119 THR A N 1
ATOM 941 C CA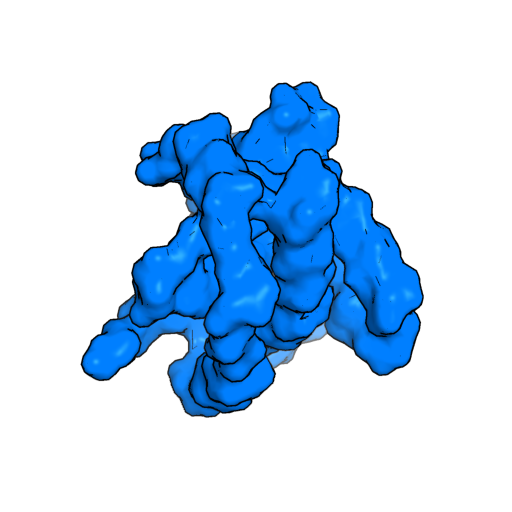 . THR A 1 119 ? -8.289 -10.697 18.336 1.00 63.06 119 THR A CA 1
ATOM 942 C C . THR A 1 119 ? -7.516 -10.555 17.026 1.00 63.06 119 THR A C 1
ATOM 944 O O . THR A 1 119 ? -7.593 -11.398 16.131 1.00 63.06 119 THR A O 1
ATOM 947 N N . THR A 1 120 ? -6.807 -9.440 16.888 1.00 63.66 120 THR A N 1
ATOM 948 C CA . THR A 1 120 ? -6.096 -9.039 15.674 1.00 63.66 120 THR A CA 1
ATOM 949 C C . THR A 1 120 ? -4.676 -9.604 15.647 1.00 63.66 120 THR A C 1
ATOM 951 O O . THR A 1 120 ? -3.718 -8.839 15.760 1.00 63.66 120 THR A O 1
ATOM 954 N N . ASP A 1 121 ? -4.502 -10.923 15.506 1.00 82.88 121 ASP A N 1
ATOM 955 C CA . ASP A 1 121 ? -3.160 -11.488 15.268 1.00 82.88 121 ASP A CA 1
ATOM 956 C C . ASP A 1 121 ? -2.683 -11.194 13.831 1.00 82.88 121 ASP A C 1
ATOM 958 O O . ASP A 1 121 ? -2.486 -12.078 12.993 1.00 82.88 121 ASP A O 1
ATOM 962 N N . PHE A 1 122 ? -2.564 -9.901 13.524 1.00 87.44 122 PHE A N 1
ATOM 963 C CA . PHE A 1 122 ? -2.001 -9.408 12.279 1.00 87.44 122 PHE A CA 1
ATOM 964 C C . PHE A 1 122 ? -0.505 -9.717 12.220 1.00 87.44 122 PHE A C 1
ATOM 966 O O . PHE A 1 122 ? 0.008 -10.036 11.156 1.00 87.44 122 PHE A O 1
ATOM 973 N N . ASP A 1 123 ? 0.182 -9.719 13.364 1.00 88.06 123 ASP A N 1
ATOM 974 C CA . ASP A 1 123 ? 1.597 -10.082 13.453 1.00 88.06 123 ASP A CA 1
ATOM 975 C C . ASP A 1 123 ? 1.841 -11.541 13.036 1.00 88.06 123 ASP A C 1
ATOM 977 O O . ASP A 1 123 ? 2.795 -11.829 12.310 1.00 88.06 123 ASP A O 1
ATOM 981 N N . GLY A 1 124 ? 0.978 -12.473 13.451 1.00 89.88 124 GLY A N 1
ATOM 982 C CA . GLY A 1 124 ? 1.005 -13.862 12.998 1.00 89.88 124 GLY A CA 1
ATOM 983 C C . GLY A 1 124 ? 0.736 -13.996 11.500 1.00 89.88 124 GLY A C 1
ATOM 984 O O . GLY A 1 124 ? 1.456 -14.723 10.811 1.00 89.88 124 GLY A O 1
ATOM 985 N N . PHE A 1 125 ? -0.235 -13.244 10.968 1.00 90.75 125 PHE A N 1
ATOM 986 C CA . PHE A 1 125 ? -0.487 -13.179 9.524 1.00 90.75 125 PHE A CA 1
ATOM 987 C C . PHE A 1 125 ? 0.717 -12.634 8.747 1.00 90.75 125 PHE A C 1
ATOM 989 O O . PHE A 1 125 ? 1.106 -13.225 7.742 1.00 90.75 125 PHE A O 1
ATOM 996 N N . VAL A 1 126 ? 1.342 -11.557 9.225 1.00 91.06 126 VAL A N 1
ATOM 997 C CA . VAL A 1 126 ? 2.555 -10.965 8.642 1.00 91.06 126 VAL A CA 1
ATOM 998 C C . VAL A 1 126 ? 3.669 -12.003 8.592 1.00 91.06 126 VAL A C 1
ATOM 1000 O O . VAL A 1 126 ? 4.179 -12.282 7.510 1.00 91.06 126 VAL A O 1
ATOM 1003 N N . LYS A 1 127 ? 3.978 -12.654 9.721 1.00 90.94 127 LYS A N 1
ATOM 1004 C CA . LYS A 1 127 ? 5.016 -13.696 9.789 1.00 90.94 127 LYS A CA 1
ATOM 1005 C C . LYS A 1 127 ? 4.741 -14.835 8.816 1.00 90.94 127 LYS A C 1
ATOM 1007 O O . LYS A 1 127 ? 5.651 -15.281 8.128 1.00 90.94 127 LYS A O 1
ATOM 1012 N N . HIS A 1 128 ? 3.498 -15.308 8.741 1.00 90.38 128 HIS A N 1
ATOM 1013 C CA . HIS A 1 128 ? 3.133 -16.353 7.790 1.00 90.38 128 HIS A CA 1
ATOM 1014 C C . HIS A 1 128 ? 3.313 -15.880 6.345 1.00 90.38 128 HIS A C 1
ATOM 1016 O O . HIS A 1 128 ? 3.962 -16.564 5.553 1.00 90.38 128 HIS A O 1
ATOM 1022 N N . THR A 1 129 ? 2.804 -14.692 6.022 1.00 89.38 129 THR A N 1
ATOM 1023 C CA . THR A 1 129 ? 2.861 -14.113 4.677 1.00 89.38 129 THR A CA 1
ATOM 1024 C C . THR A 1 129 ? 4.308 -13.951 4.219 1.00 89.38 129 THR A C 1
ATOM 1026 O O . THR A 1 129 ? 4.649 -14.394 3.126 1.00 89.38 129 THR A O 1
ATOM 1029 N N . GLU A 1 130 ? 5.198 -13.439 5.076 1.00 90.25 130 GLU A N 1
ATOM 1030 C CA . GLU A 1 130 ? 6.637 -13.331 4.790 1.00 90.25 130 GLU A CA 1
ATOM 1031 C C . GLU A 1 130 ? 7.284 -14.678 4.417 1.00 90.25 130 GLU A C 1
ATOM 1033 O O . GLU A 1 130 ? 8.222 -14.701 3.622 1.00 90.25 130 GLU A O 1
ATOM 1038 N N . THR A 1 131 ? 6.784 -15.806 4.941 1.00 87.81 131 THR A N 1
ATOM 1039 C CA . THR A 1 131 ? 7.320 -17.143 4.614 1.00 87.81 131 THR A CA 1
ATOM 1040 C C . THR A 1 131 ? 6.784 -17.747 3.321 1.00 87.81 131 THR A C 1
ATOM 1042 O O . THR A 1 131 ? 7.432 -18.630 2.761 1.00 87.81 131 THR A O 1
ATOM 1045 N N . VAL A 1 132 ? 5.611 -17.310 2.853 1.00 87.50 132 VAL A N 1
ATOM 1046 C CA . VAL A 1 132 ? 4.943 -17.901 1.680 1.00 87.50 132 VAL A CA 1
ATOM 1047 C C . VAL A 1 132 ? 5.076 -17.049 0.421 1.00 87.50 132 VAL A C 1
ATOM 1049 O O . VAL A 1 132 ? 4.887 -17.574 -0.6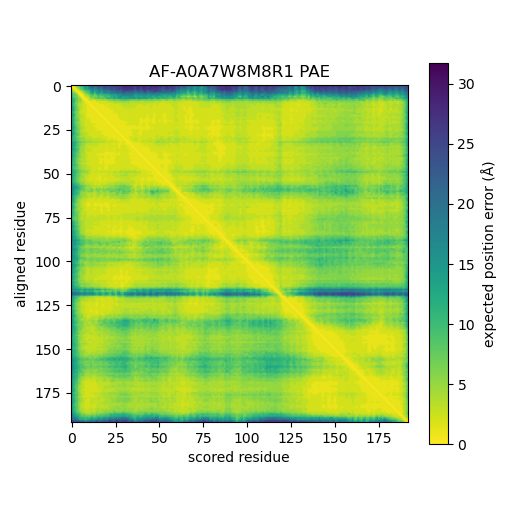77 1.00 87.50 132 VAL A O 1
ATOM 1052 N N . ILE A 1 133 ? 5.412 -15.759 0.550 1.00 89.25 133 ILE A N 1
ATOM 1053 C CA . ILE A 1 133 ? 5.674 -14.897 -0.607 1.00 89.25 133 ILE A CA 1
ATOM 1054 C C . ILE A 1 133 ? 6.889 -15.389 -1.394 1.00 89.25 133 ILE A C 1
ATOM 1056 O O . ILE A 1 133 ? 7.885 -15.860 -0.839 1.00 89.25 133 ILE A O 1
ATOM 1060 N N . ALA A 1 134 ? 6.818 -15.255 -2.717 1.00 83.25 134 ALA A N 1
ATOM 1061 C CA . ALA A 1 134 ? 7.921 -15.633 -3.584 1.00 83.25 134 ALA A CA 1
ATOM 1062 C C . ALA A 1 134 ? 9.146 -14.742 -3.293 1.00 83.25 134 ALA A C 1
ATOM 1064 O O . ALA A 1 134 ? 9.032 -13.512 -3.343 1.00 83.25 134 ALA A O 1
ATOM 1065 N N . PRO A 1 135 ? 10.331 -15.319 -3.022 1.00 83.25 135 PRO A N 1
ATOM 1066 C CA . PRO A 1 135 ? 11.528 -14.526 -2.800 1.00 83.25 135 PRO A CA 1
ATOM 1067 C C . PRO A 1 135 ? 11.917 -13.816 -4.099 1.00 83.25 135 PRO A C 1
ATOM 1069 O O . PRO A 1 135 ? 12.169 -14.448 -5.125 1.00 83.25 135 PRO A O 1
ATOM 1072 N N . ARG A 1 136 ? 11.993 -12.486 -4.046 1.00 87.75 136 ARG A N 1
ATOM 1073 C CA . ARG A 1 136 ? 12.425 -11.643 -5.166 1.00 87.75 136 ARG A CA 1
ATOM 1074 C C . ARG A 1 136 ? 13.789 -11.046 -4.867 1.00 87.75 136 ARG A C 1
ATOM 1076 O O . ARG A 1 136 ? 14.090 -10.695 -3.728 1.00 87.75 136 ARG A O 1
ATOM 1083 N N . LYS A 1 137 ? 14.634 -10.942 -5.894 1.00 88.75 137 LYS A N 1
ATOM 1084 C CA . LYS A 1 137 ? 15.953 -10.316 -5.770 1.00 88.75 137 LYS A CA 1
ATOM 1085 C C . LYS A 1 137 ? 15.813 -8.812 -6.019 1.00 88.75 137 LYS A C 1
ATOM 1087 O O . LYS A 1 137 ? 15.504 -8.444 -7.152 1.00 88.75 137 LYS A O 1
ATOM 1092 N N . PRO A 1 138 ? 16.087 -7.950 -5.024 1.00 89.50 138 PRO A N 1
ATOM 1093 C CA . PRO A 1 138 ? 15.973 -6.513 -5.214 1.00 89.50 138 PRO A CA 1
ATOM 1094 C C . PRO A 1 138 ? 16.941 -5.995 -6.278 1.00 89.50 138 PRO A C 1
ATOM 1096 O O . PRO A 1 138 ? 18.070 -6.483 -6.415 1.00 89.50 138 PRO A O 1
ATOM 1099 N N . VAL A 1 139 ? 16.514 -4.957 -6.989 1.00 93.56 139 VAL A N 1
ATOM 1100 C CA . VAL A 1 139 ? 17.303 -4.267 -8.012 1.00 93.56 139 VAL A CA 1
ATOM 1101 C C . VAL A 1 139 ? 17.635 -2.860 -7.519 1.00 93.56 139 VAL A C 1
ATOM 1103 O O . VAL A 1 139 ? 16.807 -2.174 -6.928 1.00 93.56 139 VAL A O 1
ATOM 1106 N N . LYS A 1 140 ? 18.872 -2.404 -7.745 1.00 94.50 140 LYS A N 1
ATOM 1107 C CA . LYS A 1 140 ? 19.256 -1.022 -7.422 1.00 94.50 140 LYS A CA 1
ATOM 1108 C C . LYS A 1 140 ? 18.529 -0.043 -8.341 1.00 94.50 140 LYS A C 1
ATOM 1110 O O . LYS A 1 140 ? 18.416 -0.309 -9.534 1.00 94.50 140 LYS A O 1
ATOM 1115 N N . GLU A 1 141 ? 18.164 1.121 -7.815 1.00 93.75 141 GLU A N 1
ATOM 1116 C CA . GLU A 1 141 ? 17.420 2.164 -8.537 1.00 93.75 141 GLU A CA 1
ATOM 1117 C C . GLU A 1 141 ? 18.004 2.488 -9.919 1.00 93.75 141 GLU A C 1
ATOM 1119 O O . GLU A 1 141 ? 17.286 2.448 -10.911 1.00 93.75 141 GLU A O 1
ATOM 1124 N N . ALA A 1 142 ? 19.321 2.701 -10.024 1.00 96.19 142 ALA A N 1
ATOM 1125 C CA . ALA A 1 142 ? 19.972 2.980 -11.308 1.00 96.19 142 ALA A CA 1
ATOM 1126 C C . ALA A 1 142 ? 19.711 1.887 -12.361 1.00 96.19 142 ALA A C 1
ATOM 1128 O O . ALA A 1 142 ? 19.450 2.189 -13.525 1.00 96.19 142 ALA A O 1
ATOM 1129 N N . LYS A 1 143 ? 19.726 0.613 -11.948 1.00 96.75 143 LYS A N 1
ATOM 1130 C CA . LYS A 1 143 ? 19.430 -0.507 -12.844 1.00 96.75 143 LYS A CA 1
ATOM 1131 C C . LYS A 1 143 ? 17.931 -0.629 -13.116 1.00 96.75 143 LYS A C 1
ATOM 1133 O O . LYS A 1 143 ? 17.553 -0.951 -14.237 1.00 96.75 143 LYS A O 1
ATOM 1138 N N . ALA A 1 144 ? 17.083 -0.346 -12.130 1.00 96.56 144 ALA A N 1
ATOM 1139 C CA . ALA A 1 144 ? 15.635 -0.326 -12.314 1.00 96.56 144 ALA A CA 1
ATOM 1140 C C . ALA A 1 144 ? 15.210 0.735 -13.343 1.00 96.56 144 ALA A C 1
ATOM 1142 O O . ALA A 1 144 ? 14.416 0.439 -14.231 1.00 96.56 144 ALA A O 1
ATOM 1143 N N . LEU A 1 145 ? 15.811 1.927 -13.293 1.00 96.69 145 LEU A N 1
ATOM 1144 C CA . LEU A 1 145 ? 15.615 2.995 -14.275 1.00 96.69 145 LEU A CA 1
ATOM 1145 C C . LEU A 1 145 ? 16.034 2.574 -15.688 1.00 96.69 145 LEU A C 1
ATOM 1147 O O . LEU A 1 145 ? 15.303 2.828 -16.644 1.00 96.69 145 LEU A O 1
ATOM 1151 N N . GLU A 1 146 ? 17.185 1.913 -15.820 1.00 97.31 146 GLU A N 1
ATOM 1152 C CA . GLU A 1 146 ? 17.672 1.387 -17.100 1.00 97.31 146 GLU A CA 1
ATOM 1153 C C . GLU A 1 146 ? 16.699 0.348 -17.683 1.00 97.31 146 GLU A C 1
ATOM 1155 O O . GLU A 1 146 ? 16.297 0.451 -18.842 1.00 97.31 146 GLU A O 1
ATOM 1160 N N . LEU A 1 147 ? 16.275 -0.620 -16.864 1.00 97.19 147 LEU A N 1
ATOM 1161 C CA . LEU A 1 147 ? 15.338 -1.673 -17.259 1.00 97.19 147 LEU A CA 1
ATOM 1162 C C . LEU A 1 147 ? 13.962 -1.108 -17.637 1.00 97.19 147 LEU A C 1
ATOM 1164 O O . LEU A 1 147 ? 13.399 -1.489 -18.664 1.00 97.19 147 LEU A O 1
ATOM 1168 N N . MET A 1 148 ? 13.450 -0.164 -16.844 1.00 96.94 148 MET A N 1
ATOM 1169 C CA . MET A 1 148 ? 12.201 0.545 -17.120 1.00 96.94 148 MET A CA 1
ATOM 1170 C C . MET A 1 148 ? 12.278 1.287 -18.459 1.00 96.94 148 MET A C 1
ATOM 1172 O O . MET A 1 148 ? 11.366 1.184 -19.278 1.00 96.94 148 MET A O 1
ATOM 1176 N N . ALA A 1 149 ? 13.369 2.020 -18.702 1.00 95.81 149 ALA A N 1
ATOM 1177 C CA . ALA A 1 149 ? 13.543 2.808 -19.917 1.00 95.81 149 ALA A CA 1
ATOM 1178 C C . ALA A 1 149 ? 13.656 1.919 -21.161 1.00 95.81 149 ALA A C 1
ATOM 1180 O O . ALA A 1 149 ? 13.030 2.219 -22.180 1.00 95.81 149 ALA A O 1
ATOM 1181 N N . ALA A 1 150 ? 14.407 0.818 -21.071 1.00 96.56 150 ALA A N 1
ATOM 1182 C CA . ALA A 1 150 ? 14.548 -0.149 -22.154 1.00 96.56 150 ALA A CA 1
ATOM 1183 C C . ALA A 1 150 ? 13.195 -0.767 -22.538 1.00 96.56 150 ALA A C 1
ATOM 1185 O O . ALA A 1 150 ? 12.826 -0.755 -23.714 1.00 96.56 150 ALA A O 1
ATOM 1186 N N . HIS A 1 151 ? 12.423 -1.230 -21.549 1.00 96.44 151 HIS A N 1
ATOM 1187 C CA . HIS A 1 151 ? 11.095 -1.794 -21.788 1.00 96.44 151 HIS A CA 1
ATOM 1188 C C . HIS A 1 151 ? 10.130 -0.744 -22.358 1.00 96.44 151 HIS A C 1
ATOM 1190 O O . HIS A 1 151 ? 9.475 -0.985 -23.370 1.00 96.44 151 HIS A O 1
ATOM 1196 N N . TYR A 1 152 ? 10.100 0.466 -21.789 1.00 94.81 152 TYR A N 1
ATOM 1197 C CA . TYR A 1 152 ? 9.265 1.545 -22.317 1.00 94.81 152 TYR A CA 1
ATOM 1198 C C . TYR A 1 152 ? 9.583 1.852 -23.784 1.00 94.81 152 TYR A C 1
ATOM 1200 O O . TYR A 1 152 ? 8.665 1.961 -24.586 1.00 94.81 152 TYR A O 1
ATOM 1208 N N . GLN A 1 153 ? 10.856 1.963 -24.182 1.00 94.69 153 GLN A N 1
ATOM 1209 C CA . GLN A 1 153 ? 11.194 2.261 -25.582 1.00 94.69 153 GLN A CA 1
ATOM 1210 C C . GLN A 1 153 ? 10.758 1.161 -26.551 1.00 94.69 153 GLN A C 1
ATOM 1212 O O . GLN A 1 153 ? 10.315 1.485 -27.654 1.00 94.69 153 GLN A O 1
ATOM 1217 N N . LEU A 1 154 ? 10.854 -0.104 -26.134 1.00 94.69 154 LEU A N 1
ATOM 1218 C CA . LEU A 1 154 ? 10.447 -1.250 -26.942 1.00 94.69 154 LEU A CA 1
ATOM 1219 C C . LEU A 1 154 ? 8.920 -1.326 -27.118 1.00 94.69 154 LEU A C 1
ATOM 1221 O O . LEU A 1 154 ? 8.448 -1.703 -28.187 1.00 94.69 154 LEU A O 1
ATOM 1225 N N . HIS A 1 155 ? 8.154 -0.915 -26.101 1.00 93.69 155 HIS A N 1
ATOM 1226 C CA . HIS A 1 155 ? 6.698 -1.103 -26.049 1.00 93.69 155 HIS A CA 1
ATOM 1227 C C . HIS A 1 155 ? 5.877 0.198 -26.085 1.00 93.69 155 HIS A C 1
ATOM 1229 O O . HIS A 1 155 ? 4.651 0.151 -26.055 1.00 93.69 155 HIS A O 1
ATOM 1235 N N . LYS A 1 156 ? 6.498 1.380 -26.205 1.00 91.38 156 LYS A N 1
ATOM 1236 C CA . LYS A 1 156 ? 5.810 2.691 -26.133 1.00 91.38 156 LYS A CA 1
ATOM 1237 C C . LYS A 1 156 ? 4.612 2.855 -27.070 1.00 91.38 156 LYS A C 1
ATOM 1239 O O . LYS A 1 156 ? 3.759 3.687 -26.794 1.00 91.38 156 LYS A O 1
ATOM 1244 N N . ALA A 1 157 ? 4.569 2.118 -28.180 1.00 91.25 157 ALA A N 1
ATOM 1245 C CA . ALA A 1 157 ? 3.469 2.177 -29.139 1.00 91.25 157 ALA A CA 1
ATOM 1246 C C . ALA A 1 157 ? 2.193 1.476 -28.639 1.00 91.25 157 ALA A C 1
ATOM 1248 O O . ALA A 1 157 ? 1.103 1.857 -29.051 1.00 91.25 157 ALA A O 1
ATOM 1249 N N . SER A 1 158 ? 2.319 0.472 -27.764 1.00 89.12 158 SER A N 1
ATOM 1250 C CA . SER A 1 158 ? 1.191 -0.268 -27.184 1.00 89.12 158 SER A CA 1
ATOM 1251 C C . SER A 1 158 ? 0.824 0.193 -25.773 1.00 89.12 158 SER A C 1
ATOM 1253 O O . SER A 1 158 ? -0.224 -0.192 -25.260 1.00 89.12 158 SER A O 1
ATOM 1255 N N . LEU A 1 159 ? 1.671 1.000 -25.130 1.00 88.44 159 LEU A N 1
ATOM 1256 C CA . LEU A 1 159 ? 1.425 1.500 -23.781 1.00 88.44 159 LEU A CA 1
ATOM 1257 C C . LEU A 1 159 ? 0.481 2.719 -23.789 1.00 88.44 159 LEU A C 1
ATOM 1259 O O . LEU A 1 159 ? 0.633 3.609 -24.632 1.00 88.44 159 LEU A O 1
ATOM 1263 N N . PRO A 1 160 ? -0.456 2.818 -22.827 1.00 87.75 160 PRO A N 1
ATOM 1264 C CA . PRO A 1 160 ? -1.332 3.977 -22.708 1.00 87.75 160 PRO A CA 1
ATOM 1265 C C . PRO A 1 160 ? -0.533 5.232 -22.311 1.00 87.75 160 PRO A C 1
ATOM 1267 O O . PRO A 1 160 ? 0.415 5.126 -21.530 1.00 87.75 160 PRO A O 1
ATOM 1270 N N . PRO A 1 161 ? -0.920 6.442 -22.761 1.00 85.19 161 PRO A N 1
ATOM 1271 C CA . PRO A 1 161 ? -0.208 7.677 -22.413 1.00 85.19 161 PRO A CA 1
ATOM 1272 C C . PRO A 1 161 ? -0.088 7.939 -20.902 1.00 85.19 161 PRO A C 1
ATOM 1274 O O . PRO A 1 161 ? 0.927 8.481 -20.459 1.00 85.19 161 PRO A O 1
ATOM 1277 N N . SER A 1 162 ? -1.083 7.509 -20.118 1.00 84.25 162 SER A N 1
ATOM 1278 C CA . SER A 1 162 ? -1.132 7.652 -18.655 1.00 84.25 162 SER A CA 1
ATOM 1279 C C . SER A 1 162 ? -0.057 6.849 -17.916 1.00 84.25 162 SER A C 1
ATOM 1281 O O . SER A 1 162 ? 0.241 7.155 -16.766 1.00 84.25 162 SER A O 1
ATOM 1283 N N . ILE A 1 163 ? 0.610 5.880 -18.562 1.00 86.62 163 ILE A N 1
ATOM 1284 C CA . ILE A 1 163 ? 1.685 5.092 -17.929 1.00 86.62 163 ILE A CA 1
ATOM 1285 C C . ILE A 1 163 ? 2.856 5.958 -17.449 1.00 86.62 163 ILE A C 1
ATOM 1287 O O . ILE A 1 163 ? 3.621 5.565 -16.572 1.00 86.62 163 ILE A O 1
ATOM 1291 N N . ARG A 1 164 ? 3.007 7.155 -18.029 1.00 85.31 164 ARG A N 1
ATOM 1292 C CA . ARG A 1 164 ? 4.032 8.126 -17.632 1.00 85.31 164 ARG A CA 1
ATOM 1293 C C . ARG A 1 164 ? 3.832 8.620 -16.203 1.00 85.31 164 ARG A C 1
ATOM 1295 O O . ARG A 1 164 ? 4.815 8.931 -15.540 1.00 85.31 164 ARG A O 1
ATOM 1302 N N . GLU A 1 165 ? 2.589 8.659 -15.734 1.00 84.56 165 GLU A N 1
ATOM 1303 C CA . GLU A 1 165 ? 2.237 9.047 -14.366 1.00 84.56 165 GLU A CA 1
ATOM 1304 C C . GLU A 1 165 ? 2.610 7.946 -13.364 1.00 84.56 165 GLU A C 1
ATOM 1306 O O . GLU A 1 165 ? 2.903 8.233 -12.208 1.00 84.56 165 GLU A O 1
ATOM 1311 N N . SER A 1 166 ? 2.688 6.691 -13.817 1.00 86.62 166 SER A N 1
ATOM 1312 C CA . SER A 1 166 ? 3.098 5.541 -13.002 1.00 86.62 166 SER A CA 1
ATOM 1313 C C . SER A 1 166 ? 4.604 5.290 -13.010 1.00 86.62 166 SER A C 1
ATOM 1315 O O . SER A 1 166 ? 5.043 4.260 -12.503 1.00 86.62 166 SER A O 1
ATOM 1317 N N . ARG A 1 167 ? 5.418 6.176 -13.600 1.00 90.31 167 ARG A N 1
ATOM 1318 C CA . ARG A 1 167 ? 6.865 5.955 -13.764 1.00 90.31 167 ARG A CA 1
ATOM 1319 C C . ARG A 1 167 ? 7.531 5.531 -12.455 1.00 90.31 167 ARG A C 1
ATOM 1321 O O . ARG A 1 167 ? 8.248 4.535 -12.428 1.00 90.31 167 ARG A O 1
ATOM 1328 N N . ASP A 1 168 ? 7.277 6.272 -11.384 1.00 88.81 168 ASP A N 1
ATOM 1329 C CA . ASP A 1 168 ? 7.921 6.027 -10.094 1.00 88.81 168 ASP A CA 1
ATOM 1330 C C . ASP A 1 168 ? 7.446 4.707 -9.473 1.00 88.81 168 ASP A C 1
ATOM 1332 O O . ASP A 1 168 ? 8.250 3.970 -8.908 1.00 88.81 168 ASP A O 1
ATOM 1336 N N . GLN A 1 169 ? 6.177 4.342 -9.685 1.00 88.25 169 GLN A N 1
ATOM 1337 C CA . GLN A 1 169 ? 5.633 3.046 -9.280 1.00 88.25 169 GLN A CA 1
ATOM 1338 C C . GLN A 1 169 ? 6.277 1.884 -10.048 1.00 88.25 169 GLN A C 1
ATOM 1340 O O . GLN A 1 169 ? 6.637 0.877 -9.446 1.00 88.25 169 GLN A O 1
ATOM 1345 N N . VAL A 1 170 ? 6.454 2.007 -11.368 1.00 92.38 170 VAL A N 1
ATOM 1346 C CA . VAL A 1 170 ? 7.108 0.967 -12.183 1.00 92.38 170 VAL A CA 1
ATOM 1347 C C . VAL A 1 170 ? 8.554 0.767 -11.735 1.00 92.38 170 VAL A C 1
ATOM 1349 O O . VAL A 1 170 ? 9.008 -0.367 -11.592 1.00 92.38 170 VAL A O 1
ATOM 1352 N N . VAL A 1 171 ? 9.283 1.858 -11.493 1.00 93.31 171 VAL A N 1
ATOM 1353 C CA . VAL A 1 171 ? 10.666 1.792 -11.004 1.00 93.31 171 VAL A CA 1
ATOM 1354 C C . VAL A 1 171 ? 10.722 1.103 -9.643 1.00 93.31 171 VAL A C 1
ATOM 1356 O O . VAL A 1 171 ? 11.553 0.217 -9.455 1.00 93.31 171 VAL A O 1
ATOM 1359 N N . GLU A 1 172 ? 9.818 1.448 -8.727 1.00 91.00 172 GLU A N 1
ATOM 1360 C CA . GLU A 1 172 ? 9.726 0.819 -7.409 1.00 91.00 172 GLU A CA 1
ATOM 1361 C C . GLU A 1 172 ? 9.426 -0.686 -7.505 1.00 91.00 172 GLU A C 1
ATOM 1363 O O . GLU A 1 172 ? 10.118 -1.485 -6.878 1.00 91.00 172 GLU A O 1
ATOM 1368 N N . LEU A 1 173 ? 8.492 -1.102 -8.366 1.00 91.81 173 LEU A N 1
ATOM 1369 C CA . LEU A 1 173 ? 8.200 -2.520 -8.613 1.00 91.81 173 LEU A CA 1
ATOM 1370 C C . LEU A 1 173 ? 9.437 -3.272 -9.135 1.00 91.81 173 LEU A C 1
ATOM 1372 O O . LEU A 1 173 ? 9.760 -4.361 -8.658 1.00 91.81 173 LEU A O 1
ATOM 1376 N N . ILE A 1 174 ? 10.192 -2.683 -10.064 1.00 94.88 174 ILE A N 1
ATOM 1377 C CA . ILE A 1 174 ? 11.435 -3.303 -10.546 1.00 94.88 174 ILE A CA 1
ATOM 1378 C C . ILE A 1 174 ? 12.479 -3.374 -9.423 1.00 94.88 174 ILE A C 1
ATOM 1380 O O . ILE A 1 174 ? 13.171 -4.384 -9.288 1.00 94.88 174 ILE A O 1
ATOM 1384 N N . MET A 1 175 ? 12.584 -2.341 -8.581 1.00 93.38 175 MET A N 1
ATOM 1385 C CA . MET A 1 175 ? 13.465 -2.358 -7.407 1.00 93.38 175 MET A CA 1
ATOM 1386 C C . MET A 1 175 ? 13.086 -3.457 -6.408 1.00 93.38 175 MET A C 1
ATOM 1388 O O . MET A 1 175 ? 13.977 -4.062 -5.811 1.00 93.38 175 MET A O 1
ATOM 1392 N N . GLU A 1 176 ? 11.797 -3.762 -6.269 1.00 91.00 176 GLU A N 1
ATOM 1393 C CA . GLU A 1 176 ? 11.276 -4.876 -5.467 1.00 91.00 176 GLU A CA 1
ATOM 1394 C C . GLU A 1 176 ? 11.483 -6.257 -6.128 1.00 91.00 176 GLU A C 1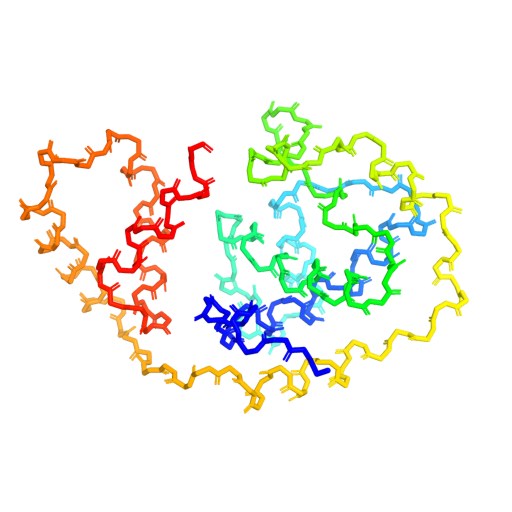
ATOM 1396 O O . GLU A 1 176 ? 11.226 -7.290 -5.509 1.00 91.00 176 GLU A O 1
ATOM 1401 N N . GLY A 1 177 ? 12.014 -6.293 -7.354 1.00 91.81 177 GLY A N 1
ATOM 1402 C CA . GLY A 1 177 ? 12.414 -7.510 -8.057 1.00 91.81 177 GLY A CA 1
ATOM 1403 C C . GLY A 1 177 ? 11.359 -8.079 -9.006 1.00 91.81 177 GLY A C 1
ATOM 1404 O O . GLY A 1 177 ? 11.450 -9.253 -9.373 1.00 91.81 177 GLY A O 1
ATOM 1405 N N . PHE A 1 178 ? 10.364 -7.285 -9.410 1.00 92.81 178 PHE A N 1
ATOM 1406 C CA . PHE A 1 178 ? 9.554 -7.600 -10.589 1.00 92.81 178 PHE A CA 1
ATOM 1407 C C . PHE A 1 178 ? 10.366 -7.392 -11.867 1.00 92.81 178 PHE A C 1
ATOM 1409 O O . PHE A 1 178 ? 11.216 -6.499 -11.952 1.00 92.81 178 PHE A O 1
ATOM 1416 N N . ASN A 1 179 ? 10.099 -8.207 -12.886 1.00 94.31 179 ASN A N 1
ATOM 1417 C CA . ASN A 1 179 ? 10.631 -7.910 -14.210 1.00 94.31 179 ASN A CA 1
ATOM 1418 C C . ASN A 1 179 ? 9.868 -6.714 -14.831 1.00 94.31 179 ASN A C 1
ATOM 1420 O O . ASN A 1 179 ? 8.781 -6.368 -14.361 1.00 94.31 179 ASN A O 1
ATOM 1424 N N . PRO A 1 180 ? 10.410 -6.049 -15.870 1.00 95.19 180 PRO A N 1
ATOM 1425 C CA . PRO A 1 180 ? 9.757 -4.873 -16.438 1.00 95.19 180 PRO A CA 1
ATOM 1426 C C . PRO A 1 180 ? 8.336 -5.139 -16.942 1.00 95.19 180 PRO A C 1
ATOM 1428 O O . PRO A 1 180 ? 7.450 -4.343 -16.666 1.00 95.19 180 PRO A O 1
ATOM 1431 N N . GLU A 1 181 ? 8.087 -6.261 -17.615 1.00 94.06 181 GLU A N 1
ATOM 1432 C CA . GLU A 1 181 ? 6.755 -6.595 -18.132 1.00 94.06 181 GLU A CA 1
ATOM 1433 C C . GLU A 1 181 ? 5.719 -6.708 -17.000 1.00 94.06 181 GLU A C 1
ATOM 1435 O O . GLU A 1 181 ? 4.672 -6.061 -17.053 1.00 94.06 181 GLU A O 1
ATOM 1440 N N . GLU A 1 182 ? 6.053 -7.434 -15.927 1.00 92.62 182 GLU A N 1
ATOM 1441 C CA . GLU A 1 182 ? 5.227 -7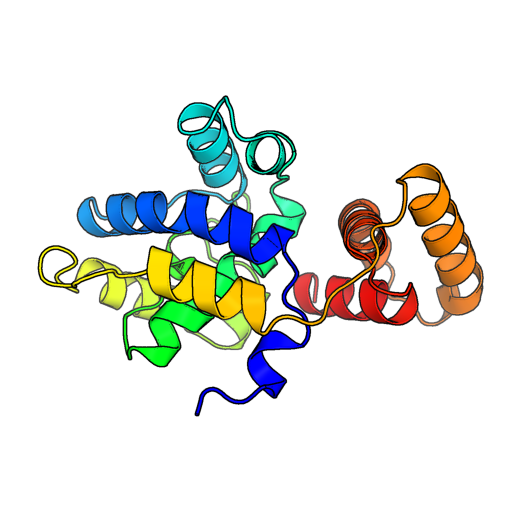.531 -14.715 1.00 92.62 182 GLU A CA 1
ATOM 1442 C C . GLU A 1 182 ? 4.989 -6.154 -14.080 1.00 92.62 182 GLU A C 1
ATOM 1444 O O . GLU A 1 182 ? 3.859 -5.806 -13.738 1.00 92.62 182 GLU A O 1
ATOM 1449 N N . ALA A 1 183 ? 6.047 -5.349 -13.942 1.00 92.94 183 ALA A N 1
ATOM 1450 C CA . ALA A 1 183 ? 5.974 -4.037 -13.308 1.00 92.94 183 ALA A CA 1
ATOM 1451 C C . ALA A 1 183 ? 5.061 -3.069 -14.079 1.00 92.94 183 ALA A C 1
ATOM 1453 O O . ALA A 1 183 ? 4.252 -2.361 -13.477 1.00 92.94 183 ALA A O 1
ATOM 1454 N N . PHE A 1 184 ? 5.155 -3.057 -15.412 1.00 93.00 184 PHE A N 1
ATOM 1455 C CA . PHE A 1 184 ? 4.281 -2.254 -16.264 1.00 93.00 184 PHE A CA 1
ATOM 1456 C C . PHE A 1 184 ? 2.825 -2.734 -16.198 1.00 93.00 184 PHE A C 1
ATOM 1458 O O . PHE A 1 184 ? 1.924 -1.900 -16.091 1.00 93.00 184 PHE A O 1
ATOM 1465 N N . ALA A 1 185 ? 2.581 -4.048 -16.204 1.00 90.25 185 ALA A N 1
ATOM 1466 C CA . ALA A 1 185 ? 1.233 -4.601 -16.081 1.00 90.25 185 ALA A CA 1
ATOM 1467 C C . ALA A 1 185 ? 0.576 -4.232 -14.736 1.00 90.25 185 ALA A C 1
ATOM 1469 O O . ALA A 1 185 ? -0.569 -3.778 -14.701 1.00 90.25 185 ALA A O 1
ATOM 1470 N N . LEU A 1 186 ? 1.316 -4.353 -13.629 1.00 87.06 186 LEU A N 1
ATOM 1471 C CA . LEU A 1 186 ? 0.838 -4.001 -12.288 1.00 87.06 186 LEU A CA 1
ATOM 1472 C C . LEU A 1 186 ? 0.569 -2.499 -12.132 1.00 87.06 186 LEU A C 1
ATOM 1474 O O . LEU A 1 186 ? -0.419 -2.102 -11.515 1.00 87.06 186 LEU A O 1
ATOM 1478 N N . ALA A 1 187 ? 1.417 -1.645 -12.705 1.00 85.81 187 ALA A N 1
ATOM 1479 C CA . ALA A 1 187 ? 1.200 -0.201 -12.687 1.00 85.81 187 ALA A CA 1
ATOM 1480 C C . ALA A 1 187 ? -0.082 0.204 -13.440 1.00 85.81 187 ALA A C 1
ATOM 1482 O O . ALA A 1 187 ? -0.824 1.071 -12.984 1.00 85.81 187 ALA A O 1
ATOM 1483 N N . GLN A 1 188 ? -0.394 -0.463 -14.555 1.00 81.81 188 GLN A N 1
ATOM 1484 C CA . GLN A 1 188 ? -1.614 -0.196 -15.323 1.00 81.81 188 GLN A CA 1
ATOM 1485 C C . GLN A 1 188 ? -2.891 -0.600 -14.586 1.00 81.81 188 GLN A C 1
ATOM 1487 O O . GLN A 1 188 ? -3.885 0.117 -14.664 1.00 81.81 188 GLN A O 1
ATOM 1492 N N . GLN A 1 189 ? -2.874 -1.714 -13.850 1.00 72.56 189 GLN A N 1
ATOM 1493 C CA . GLN A 1 189 ? -4.036 -2.163 -13.072 1.00 72.56 189 GLN A CA 1
ATOM 1494 C C . GLN A 1 189 ? -4.462 -1.139 -12.012 1.00 72.56 189 GLN A C 1
ATOM 1496 O O . GLN A 1 189 ? -5.650 -1.023 -11.718 1.00 72.56 189 GLN A O 1
ATOM 1501 N N . ASN A 1 190 ? -3.500 -0.372 -11.491 1.00 61.41 190 ASN A N 1
ATOM 1502 C CA . ASN A 1 190 ? -3.709 0.615 -10.434 1.00 61.41 190 ASN A CA 1
ATOM 1503 C C . ASN A 1 190 ? -4.093 2.017 -10.947 1.00 61.41 190 ASN A C 1
ATOM 1505 O O . ASN A 1 190 ? -4.631 2.807 -10.173 1.00 61.41 190 ASN A O 1
ATOM 1509 N N . ASN A 1 191 ? -3.837 2.316 -12.228 1.00 52.50 191 ASN A N 1
ATOM 1510 C CA . ASN A 1 191 ? -4.076 3.628 -12.850 1.00 52.50 191 ASN A CA 1
ATOM 1511 C C . ASN A 1 191 ? -5.239 3.661 -13.853 1.00 52.50 191 ASN A C 1
ATOM 1513 O O . ASN A 1 191 ? -5.548 4.727 -14.387 1.00 52.50 191 ASN A O 1
ATOM 1517 N N . ALA A 1 192 ? -5.844 2.515 -14.154 1.00 39.44 192 ALA A N 1
ATOM 1518 C CA . ALA A 1 192 ? -6.985 2.415 -15.059 1.00 39.44 192 ALA A CA 1
ATOM 1519 C C . ALA A 1 192 ? -8.309 2.538 -14.309 1.00 39.44 192 ALA A C 1
ATOM 1521 O O . ALA A 1 192 ? -8.383 2.041 -13.166 1.00 39.44 192 ALA A O 1
#

Mean predicted aligned error: 5.37 Å

Organism: NCBI:txid1549638

Foldseek 3Di:
DPDLVLQALPFLLLLVVLVLQVVVLLVCLQVLAAEELQVSLVVSCVVCVPDVSSVPDDSLCSLVSLVLVVVVCVVVVHQRSLLSYAHPVPRGHAPLDVVVDDSVVSSVSSNVDDSVPDPCVSVVVSVVSVVSHDDADFDDLVVLLVQLVVVCVVCVVVADPCLVVCSVQLSVSVRSHDHSVVSSVVSVSRRD

Solvent-accessible surface area (backbone atoms only — not comparable to full-atom values): 10809 Å² total; per-residue (Å²): 128,86,58,75,79,80,39,74,86,49,46,71,67,30,49,58,45,24,67,56,44,49,64,54,41,54,51,27,38,77,69,68,49,70,41,31,45,56,54,49,46,54,50,41,29,69,77,35,73,89,36,71,70,47,64,67,56,53,47,88,55,42,64,67,23,39,47,55,48,39,50,58,24,56,81,67,77,41,59,44,60,59,45,36,40,21,34,82,88,79,73,37,55,48,59,64,49,56,76,79,42,61,52,65,62,38,35,51,47,32,55,70,51,70,76,83,77,58,86,75,62,54,68,59,50,45,57,51,48,68,72,69,37,71,91,54,66,67,37,57,64,76,57,16,50,51,48,46,50,54,49,43,70,78,41,54,89,81,51,65,83,69,55,68,79,34,46,68,53,28,32,50,34,21,24,59,33,40,54,56,69,58,17,52,54,56,41,47,61,62,73,91

Radius of gyration: 16.85 Å; Cα contacts (8 Å, |Δi|>4): 213; chains: 1; bounding box: 41×38×50 Å

Sequence (192 aa):
MPNQVQYTNVTLVDVQLASAYYPLLIDLAKHKHCLTYGELVERARKEYPDRPVVQKAIAVSTGRRLDVVRMFTTERELPDLTSLIINKGSGECGIGFTRSFDPKAAREEVFSFDWSAVTTDFDGFVKHTETVIAPRKPVKEAKALELMAAHYQLHKASLPPSIRESRDQVVELIMEGFNPEEAFALAQQNNA

pLDDT: mean 88.2, std 10.87, range [29.98, 97.31]

Secondary structure (DSSP, 8-state):
---GGGGTT--HHHHHHHHHHHHHHHHHHHTT--EEHHHHHHHHHHH-TT-HHHHH--HHHHHHHHHHHHHHHHHTT---GGGGEE-TTTSS--HHHHTTS-HHHHHHHHHHS-TTS----HHHHHHHHHHHSPP-----HHHHHHHHHHHHHHHTTTS-GGGGTTHHHHHHHHHTT--HHHHHHHHHHHH-

Nearest PDB structures (foldseek):
  1ng6-assembly1_A  TM=2.710E-01  e=4.639E+00  Bacillus subtilis
  7qj3-assembly1_n  TM=2.370E-01  e=9.630E+00  Homo sapiens